Protein AF-A0A379C697-F1 (afdb_monomer)

Radius of gyration: 53.7 Å; Cα contacts (8 Å, |Δi|>4): 243; chains: 1; bounding box: 154×36×154 Å

Solvent-accessible surface area (backbone atoms only — not comparable to full-atom values): 15669 Å² total; per-residue (Å²): 140,80,93,78,87,88,85,84,88,80,88,80,88,85,84,89,86,86,90,81,84,88,84,90,82,78,74,76,65,62,50,55,56,53,51,51,50,52,51,51,51,54,52,48,55,56,47,54,55,49,49,54,54,49,50,54,51,47,51,56,48,50,54,54,46,50,55,49,45,50,57,50,49,53,50,48,50,52,50,48,47,55,52,49,50,55,51,47,54,50,46,48,56,52,45,53,52,42,49,57,47,55,62,70,69,59,69,42,43,41,27,51,68,88,39,77,58,89,63,97,53,72,36,43,80,55,94,96,37,53,26,25,57,46,64,64,62,38,48,77,69,74,26,48,79,46,80,41,79,90,77,43,27,39,40,41,38,39,90,90,40,40,36,40,44,28,62,75,34,38,59,30,34,49,71,89,39,80,47,76,50,96,60,49,24,44,75,55,98,94,38,56,31,36,52,44,60,62,49,27,52,76,58,71,53,27,49,78,44,78,40,78,91,75,41,29,38,42,32,39,45,72,63,55,55,54,49,57,50,48,52,53,49,50,55,54,51,50,54,52,50,53,54,52,48,55,53,49,54,55,49,52,51,55,52,48,57,52,50,52,58,48,53,53,54,54,53,57,64,71,76,108

Sequence (272 aa):
MKLRKVITLTAISAMLISPVSAFAENPASTLKDTIKATEQEIKKDTKEAKEDIKEAKKDLKEEAKEAKKDLKEEAKEAKKDLKEEAKEAKKDLKEEAKEAKKDAKETVKVTVNGKELELENPAIIKANRTFIPVRKLVESSGAKIEWNAKDRAFTITKGEKVMTLTIGSTDMVVNGKAQKLEAAPFISDNFSYLPLRVICEEILGYKVEWKAETKEVILTSQESKKEEVKEKIEEKSEELKEDAKELKDKVAEKAGDAKEKIEEKVNENKAK

pLDDT: mean 70.73, std 24.15, range [29.62, 97.94]

Nearest PDB structures (foldseek):
  1lvn-assembly1_A  TM=8.842E-01  e=2.606E-05  Escherichia coli
  6grr-assembly1_A  TM=8.831E-01  e=2.763E-05  Escherichia coli
  6ezz-assembly1_A  TM=8.823E-01  e=2.929E-05  Escherichia coli K-12
  1qal-assembly1_A  TM=8.790E-01  e=3.920E-05  Escherichia coli
  2w0q-assembly1_B  TM=8.736E-01  e=4.950E-05  Escherichia coli

Foldseek 3Di:
DDDDDDDDDDDDDDDDDDDDDDDDDDDPPVVVVVVVVVVVVVVVVVVVVVVVVVVVVVVVVVVVVVVVVCVVVCVVVVVVVVVVVVVVVVVVVVVVVVVVVVQVPQFQWEAALNHTQDAPDGWHQDPNFTWGLCCSVLVVLVWDWDADPVQQWIWIGDPQWIKIAHAPAQWIAISNDIDGHPDHWHDDPNGTIDGPCCCLVRHSQWDWDADPVSSYIYTYHPVSVVVVVVVVVVVVVVVVVVVVVVVVVVVVVVVVVVVVVVVVVVVVVVVD

Secondary structure (DSSP, 8-state):
--------------------------STTHHHHHHHHHHHHHHHHHHHHHHHHHHHHHHHHHHHHHHHHHHHHHHHHHHHHHHHHHHHHHHHHHHHHHHHHHHTT-PBEEEETTEE---SS-BEEETTEEEEEHHHHHHHTT-EEEEETTTTEEEEEETTEEEEEETT-SEEEETTEEEE-SS--EEETTEEEEEHHHIIIIII--EEEEETTTTEEEEE-HHHHHHHHHHHHHHHHHHHHHHHHHHHHHHHHHHHHHHHHHHHHHHHHH--

Structure (mmCIF, N/CA/C/O backbone):
data_AF-A0A379C697-F1
#
_entry.id   AF-A0A379C697-F1
#
loop_
_atom_site.group_PDB
_atom_site.id
_atom_site.type_symbol
_atom_site.label_atom_id
_atom_site.label_alt_id
_atom_site.label_comp_id
_atom_site.label_asym_id
_atom_site.label_entity_id
_atom_site.label_seq_id
_atom_site.pdbx_PDB_ins_code
_atom_site.Cartn_x
_atom_site.Cartn_y
_atom_site.Cartn_z
_atom_site.occupancy
_atom_site.B_iso_or_equiv
_atom_site.auth_seq_id
_atom_site.auth_comp_id
_atom_site.auth_asym_id
_atom_site.auth_atom_id
_atom_site.pdbx_PDB_model_num
ATOM 1 N N . MET A 1 1 ? 42.392 13.736 -45.485 1.00 39.41 1 MET A N 1
ATOM 2 C CA . MET A 1 1 ? 43.515 12.897 -45.985 1.00 39.41 1 MET A CA 1
ATOM 3 C C . MET A 1 1 ? 43.494 12.969 -47.509 1.00 39.41 1 MET A C 1
ATOM 5 O O . MET A 1 1 ? 42.439 12.708 -48.047 1.00 39.41 1 MET A O 1
ATOM 9 N N . LYS A 1 2 ? 44.517 13.332 -48.285 1.00 37.56 2 LYS A N 1
ATOM 10 C CA . LYS A 1 2 ? 45.957 13.550 -48.083 1.00 37.56 2 LYS A CA 1
ATOM 11 C C . LYS A 1 2 ? 46.413 14.536 -49.179 1.00 37.56 2 LYS A C 1
ATOM 13 O O . LYS A 1 2 ? 46.190 14.261 -50.350 1.00 37.56 2 LYS A O 1
ATOM 18 N N . LEU A 1 3 ? 47.085 15.627 -48.811 1.00 37.38 3 LEU A N 1
ATOM 19 C CA . LEU A 1 3 ? 48.018 16.312 -49.711 1.00 37.38 3 LEU A CA 1
ATOM 20 C C . LEU A 1 3 ? 49.373 15.619 -49.560 1.00 37.38 3 LEU A C 1
ATOM 22 O O . LEU A 1 3 ? 49.901 15.589 -48.450 1.00 37.38 3 LEU A O 1
ATOM 26 N N . ARG A 1 4 ? 49.958 15.114 -50.647 1.00 40.69 4 ARG A N 1
ATOM 27 C CA . ARG A 1 4 ? 51.415 14.941 -50.750 1.00 40.69 4 ARG A CA 1
ATOM 28 C C . ARG A 1 4 ? 51.854 15.318 -52.157 1.00 40.69 4 ARG A C 1
ATOM 30 O O . ARG A 1 4 ? 51.482 14.668 -53.127 1.00 40.69 4 ARG A O 1
ATOM 37 N N . LYS A 1 5 ? 52.590 16.427 -52.226 1.00 35.75 5 LYS A N 1
ATOM 38 C CA . LYS A 1 5 ? 53.275 16.914 -53.419 1.00 35.75 5 LYS A CA 1
ATOM 39 C C . LYS A 1 5 ? 54.462 16.007 -53.750 1.00 35.75 5 LYS A C 1
ATOM 41 O O . LYS A 1 5 ? 55.099 15.431 -52.874 1.00 35.75 5 LYS A O 1
ATOM 46 N N . VAL A 1 6 ? 54.670 15.927 -55.054 1.00 34.03 6 VAL A N 1
ATOM 47 C CA . VAL A 1 6 ? 55.649 15.197 -55.855 1.00 34.03 6 VAL A CA 1
ATOM 48 C C . VAL A 1 6 ? 57.048 15.794 -55.698 1.00 34.03 6 VAL A C 1
ATOM 50 O O . VAL A 1 6 ? 57.175 17.011 -55.788 1.00 34.03 6 VAL A O 1
ATOM 53 N N . ILE A 1 7 ? 58.080 14.952 -55.570 1.00 36.53 7 ILE A N 1
ATOM 54 C CA . ILE A 1 7 ? 59.432 15.239 -56.084 1.00 36.53 7 ILE A CA 1
ATOM 55 C C . ILE A 1 7 ? 59.986 13.930 -56.662 1.00 36.53 7 ILE A C 1
ATOM 57 O O . ILE A 1 7 ? 60.423 13.045 -55.931 1.00 36.53 7 ILE A O 1
ATOM 61 N N . THR A 1 8 ? 59.909 13.788 -57.982 1.00 30.88 8 THR A N 1
ATOM 62 C CA . THR A 1 8 ? 60.572 12.729 -58.753 1.00 30.88 8 THR A CA 1
ATOM 63 C C . THR A 1 8 ? 61.917 13.245 -59.250 1.00 30.88 8 THR A C 1
ATOM 65 O O . THR A 1 8 ? 61.981 14.290 -59.895 1.00 30.88 8 THR A O 1
ATOM 68 N N . LEU A 1 9 ? 62.983 12.511 -58.936 1.00 29.62 9 LEU A N 1
ATOM 69 C CA . LEU A 1 9 ? 64.362 12.792 -59.323 1.00 29.62 9 LEU A CA 1
ATOM 70 C C . LEU A 1 9 ? 64.620 12.177 -60.712 1.00 29.62 9 LEU A C 1
ATOM 72 O O . LEU A 1 9 ? 64.693 10.956 -60.837 1.00 29.62 9 LEU A O 1
ATOM 76 N N . THR A 1 10 ? 64.735 12.991 -61.760 1.00 31.47 10 THR A N 1
ATOM 77 C CA . THR A 1 10 ? 65.176 12.537 -63.091 1.00 31.47 10 THR A CA 1
ATOM 78 C C . THR A 1 10 ? 66.629 12.923 -63.318 1.00 31.47 10 THR A C 1
ATOM 80 O O . THR A 1 10 ? 66.959 14.099 -63.445 1.00 31.47 10 THR A O 1
ATOM 83 N N . ALA A 1 11 ? 67.487 11.906 -63.382 1.00 35.81 11 ALA A N 1
ATOM 84 C CA . ALA A 1 11 ? 68.839 11.997 -63.906 1.00 35.81 11 ALA A CA 1
ATOM 85 C C . ALA A 1 11 ? 68.783 12.106 -65.438 1.00 35.81 11 ALA A C 1
ATOM 87 O O . ALA A 1 11 ? 68.148 11.276 -66.087 1.00 35.81 11 ALA A O 1
ATOM 88 N N . ILE A 1 12 ? 69.466 13.094 -66.017 1.00 35.72 12 ILE A N 1
ATOM 89 C CA . ILE A 1 12 ? 69.757 13.126 -67.454 1.00 35.72 12 ILE A CA 1
ATOM 90 C C . ILE A 1 12 ? 71.272 13.155 -67.620 1.00 35.72 12 ILE A C 1
ATOM 92 O O . ILE A 1 12 ? 71.947 14.135 -67.320 1.00 35.72 12 ILE A O 1
ATOM 96 N N . SER A 1 13 ? 71.765 12.008 -68.072 1.00 32.53 13 SER A N 1
ATOM 97 C CA . SER A 1 13 ? 73.072 11.786 -68.672 1.00 32.53 13 SER A CA 1
ATOM 98 C C . SER A 1 13 ? 73.119 12.456 -70.049 1.00 32.53 13 SER A C 1
ATOM 100 O O . SER A 1 13 ? 72.195 12.275 -70.842 1.00 32.53 13 SER A O 1
ATOM 102 N N . ALA A 1 14 ? 74.190 13.189 -70.351 1.00 34.88 14 ALA A N 1
ATOM 103 C CA . ALA A 1 14 ? 74.539 13.576 -71.714 1.00 34.88 14 ALA A CA 1
ATOM 104 C C . ALA A 1 14 ? 76.064 13.555 -71.872 1.00 34.88 14 ALA A C 1
ATOM 106 O O . ALA A 1 14 ? 76.798 14.243 -71.165 1.00 34.88 14 ALA A O 1
ATOM 107 N N . MET A 1 15 ? 76.513 12.712 -72.795 1.00 34.59 15 MET A N 1
ATOM 108 C CA . MET A 1 15 ? 77.895 12.468 -73.188 1.00 34.59 15 MET A CA 1
ATOM 109 C C . MET A 1 15 ? 78.081 12.958 -74.635 1.00 34.59 15 MET A C 1
ATOM 111 O O . MET A 1 15 ? 77.120 12.922 -75.403 1.00 34.59 15 MET A O 1
ATOM 115 N N . LEU A 1 16 ? 79.342 13.258 -74.991 1.00 35.03 16 LEU A N 1
ATOM 116 C CA . LEU A 1 16 ? 79.951 13.438 -76.330 1.00 35.03 16 LEU A CA 1
ATOM 117 C C . LEU A 1 16 ? 80.035 14.889 -76.858 1.00 35.03 16 LEU A C 1
ATOM 119 O O . LEU A 1 16 ? 79.073 15.629 -76.736 1.00 35.03 16 LEU A O 1
ATOM 123 N N . ILE A 1 17 ? 81.088 15.392 -77.527 1.00 35.88 17 ILE A N 1
ATOM 124 C CA . ILE A 1 17 ? 82.476 15.014 -77.913 1.00 35.88 17 ILE A CA 1
ATOM 125 C C . ILE A 1 17 ? 83.095 16.337 -78.448 1.00 35.88 17 ILE A C 1
ATOM 127 O O . ILE A 1 17 ? 82.382 17.074 -79.129 1.00 35.88 17 ILE A O 1
ATOM 131 N N . SER A 1 18 ? 84.396 16.606 -78.244 1.00 30.61 18 SER A N 1
ATOM 132 C CA . SER A 1 18 ? 85.370 17.019 -79.298 1.00 30.61 18 SER A CA 1
ATOM 133 C C . SER A 1 18 ? 86.784 17.249 -78.724 1.00 30.61 18 SER A C 1
ATOM 135 O O . SER A 1 18 ? 86.887 17.669 -77.573 1.00 30.61 18 SER A O 1
ATOM 137 N N . PRO A 1 19 ? 87.874 16.975 -79.478 1.00 53.75 19 PRO A N 1
ATOM 138 C CA . PRO A 1 19 ? 89.235 16.917 -78.942 1.00 53.75 19 PRO A CA 1
ATOM 139 C C . PRO A 1 19 ? 90.047 18.193 -79.223 1.00 53.75 19 PRO A C 1
ATOM 141 O O . PRO A 1 19 ? 89.965 18.756 -80.311 1.00 53.75 19 PRO A O 1
ATOM 144 N N . VAL A 1 20 ? 90.920 18.590 -78.293 1.00 34.28 20 VAL A N 1
ATOM 145 C CA . VAL A 1 20 ? 92.090 19.432 -78.595 1.00 34.28 20 VAL A CA 1
ATOM 146 C C . VAL A 1 20 ? 93.304 18.824 -77.898 1.00 34.28 20 VAL A C 1
ATOM 148 O O . VAL A 1 20 ? 93.298 18.587 -76.692 1.00 34.28 20 VAL A O 1
ATOM 151 N N . SER A 1 21 ? 94.314 18.509 -78.703 1.00 33.41 21 SER A N 1
ATOM 152 C CA . SER A 1 21 ? 95.568 17.873 -78.313 1.00 33.41 21 SER A CA 1
ATOM 153 C C . SER A 1 21 ? 96.555 18.833 -77.644 1.00 33.41 21 SER A C 1
ATOM 155 O O . SER A 1 21 ? 96.659 19.989 -78.033 1.00 33.41 21 SER A O 1
ATOM 157 N N . ALA A 1 22 ? 97.377 18.228 -76.780 1.00 34.72 22 ALA A N 1
ATOM 158 C CA . ALA A 1 22 ? 98.772 18.553 -76.468 1.00 34.72 22 ALA A CA 1
ATOM 159 C C . ALA A 1 22 ? 99.076 19.830 -75.663 1.00 34.72 22 ALA A C 1
ATOM 161 O O . ALA A 1 22 ? 99.077 20.926 -76.203 1.00 34.72 22 ALA A O 1
ATOM 162 N N . PHE A 1 23 ? 99.532 19.648 -74.417 1.00 36.03 23 PHE A N 1
ATOM 163 C CA . PHE A 1 23 ? 100.907 19.990 -74.021 1.00 36.03 23 PHE A CA 1
ATOM 164 C C . PHE A 1 23 ? 101.228 19.335 -72.667 1.00 36.03 23 PHE A C 1
ATOM 166 O O . PHE A 1 23 ? 100.420 19.366 -71.742 1.00 36.03 23 PHE A O 1
ATOM 173 N N . ALA A 1 24 ? 102.374 18.666 -72.586 1.00 39.31 24 ALA A N 1
ATOM 174 C CA . ALA A 1 24 ? 102.852 17.979 -71.396 1.00 39.31 24 ALA A CA 1
ATOM 175 C C . ALA A 1 24 ? 103.548 18.967 -70.455 1.00 39.31 24 ALA A C 1
ATOM 177 O O . ALA A 1 24 ? 104.397 19.707 -70.927 1.00 39.31 24 ALA A O 1
ATOM 178 N N . GLU A 1 25 ? 103.254 18.908 -69.150 1.00 36.91 25 GLU A N 1
ATOM 179 C CA . GLU A 1 25 ? 104.209 19.205 -68.069 1.00 36.91 25 GLU A CA 1
ATOM 180 C C . GLU A 1 25 ? 103.650 18.762 -66.690 1.00 36.91 25 GLU A C 1
ATOM 182 O O . GLU A 1 25 ? 102.683 19.302 -66.171 1.00 36.91 25 GLU A O 1
ATOM 187 N N . ASN A 1 26 ? 104.283 17.721 -66.133 1.00 44.81 26 ASN A N 1
ATOM 188 C CA . ASN A 1 26 ? 104.419 17.334 -64.715 1.00 44.81 26 ASN A CA 1
ATOM 189 C C . ASN A 1 26 ? 103.161 17.184 -63.794 1.00 44.81 26 ASN A C 1
ATOM 191 O O . ASN A 1 26 ? 102.706 18.158 -63.197 1.00 44.81 26 ASN A O 1
ATOM 195 N N . PRO A 1 27 ? 102.662 15.951 -63.529 1.00 45.59 27 PRO A N 1
ATOM 196 C CA . PRO A 1 27 ? 101.465 15.721 -62.700 1.00 45.59 27 PRO A CA 1
ATOM 197 C C . PRO A 1 27 ? 101.701 15.684 -61.173 1.00 45.59 27 PRO A C 1
ATOM 199 O O . PRO A 1 27 ? 100.745 15.544 -60.413 1.00 45.59 27 PRO A O 1
ATOM 202 N N . ALA A 1 28 ? 102.943 15.760 -60.677 1.00 48.59 28 ALA A N 1
ATOM 203 C CA . ALA A 1 28 ? 103.234 15.401 -59.280 1.00 48.59 28 ALA A CA 1
ATOM 204 C C . ALA A 1 28 ? 103.112 16.546 -58.249 1.00 48.59 28 ALA A C 1
ATOM 206 O O . ALA A 1 28 ? 102.899 16.270 -57.065 1.00 48.59 28 ALA A O 1
ATOM 207 N N . SER A 1 29 ? 103.232 17.816 -58.651 1.00 49.00 29 SER A N 1
ATOM 208 C CA . SER A 1 29 ? 103.100 18.973 -57.741 1.00 49.00 29 SER A CA 1
ATOM 209 C C . SER A 1 29 ? 101.677 19.534 -57.691 1.00 49.00 29 SER A C 1
ATOM 211 O O . SER A 1 29 ? 101.216 19.938 -56.630 1.00 49.00 29 SER A O 1
ATOM 213 N N . THR A 1 30 ? 100.933 19.459 -58.793 1.00 51.66 30 THR A N 1
ATOM 214 C CA . THR A 1 30 ? 99.548 19.948 -58.890 1.00 51.66 30 THR A CA 1
ATOM 215 C C . THR A 1 30 ? 98.538 19.033 -58.195 1.00 51.66 30 THR A C 1
ATOM 217 O O . THR A 1 30 ? 97.515 19.512 -57.709 1.00 51.66 30 THR A O 1
ATOM 220 N N . LEU A 1 31 ? 98.834 17.735 -58.052 1.00 48.84 31 LEU A N 1
ATOM 221 C CA . LEU A 1 31 ? 98.004 16.793 -57.290 1.00 48.84 31 LEU A CA 1
ATOM 222 C C . LEU A 1 31 ? 98.043 17.051 -55.776 1.00 48.84 31 LEU A C 1
ATOM 224 O O . LEU A 1 31 ? 97.022 16.932 -55.113 1.00 48.84 31 LEU A O 1
ATOM 228 N N . LYS A 1 32 ? 99.188 17.435 -55.197 1.00 51.88 32 LYS A N 1
ATOM 229 C CA . LYS A 1 32 ? 99.276 17.678 -53.743 1.00 51.88 32 LYS A CA 1
ATOM 230 C C . LYS A 1 32 ? 98.560 18.954 -53.321 1.00 51.88 32 LYS A C 1
ATOM 232 O O . LYS A 1 32 ? 97.899 18.945 -52.286 1.00 51.88 32 LYS A O 1
ATOM 237 N N . ASP A 1 33 ? 98.649 20.013 -54.118 1.00 54.16 33 ASP A N 1
ATOM 238 C CA . ASP A 1 33 ? 97.976 21.276 -53.811 1.00 54.16 33 ASP A CA 1
ATOM 239 C C . ASP A 1 33 ? 96.461 21.183 -54.041 1.00 54.16 33 ASP A C 1
ATOM 241 O O . ASP A 1 33 ? 95.688 21.693 -53.231 1.00 54.16 33 ASP A O 1
ATOM 245 N N . THR A 1 34 ? 96.014 20.428 -55.052 1.00 48.31 34 THR A N 1
ATOM 246 C CA . THR A 1 34 ? 94.581 20.146 -55.268 1.00 48.31 34 THR A CA 1
ATOM 247 C C . THR A 1 34 ? 93.995 19.194 -54.219 1.00 48.31 34 THR A C 1
ATOM 249 O O . THR A 1 34 ? 92.871 19.416 -53.773 1.00 48.31 34 THR A O 1
ATOM 252 N N . ILE A 1 35 ? 94.753 18.198 -53.739 1.00 51.16 35 ILE A N 1
ATOM 253 C CA . ILE A 1 35 ? 94.349 17.313 -52.626 1.00 51.16 35 ILE A CA 1
ATOM 254 C C . ILE A 1 35 ? 94.323 18.067 -51.284 1.00 51.16 35 ILE A C 1
ATOM 256 O O . ILE A 1 35 ? 93.432 17.859 -50.464 1.00 51.16 35 ILE A O 1
ATOM 260 N N . LYS A 1 36 ? 95.268 18.984 -51.044 1.00 54.03 36 LYS A N 1
ATOM 261 C CA . LYS A 1 36 ? 95.326 19.780 -49.807 1.00 54.03 36 LYS A CA 1
ATOM 262 C C . LYS A 1 36 ? 94.233 20.852 -49.750 1.00 54.03 36 LYS A C 1
ATOM 264 O O . LYS A 1 36 ? 93.683 21.088 -48.675 1.00 54.03 36 LYS A O 1
ATOM 269 N N . ALA A 1 37 ? 93.889 21.449 -50.893 1.00 56.09 37 ALA A N 1
ATOM 270 C CA . ALA A 1 37 ? 92.759 22.366 -51.022 1.00 56.09 37 ALA A CA 1
ATOM 271 C C . ALA A 1 37 ? 91.413 21.644 -50.827 1.00 56.09 37 ALA A C 1
ATOM 273 O O . ALA A 1 37 ? 90.592 22.096 -50.034 1.00 56.09 37 ALA A O 1
ATOM 274 N N . THR A 1 38 ? 91.226 20.470 -51.442 1.00 43.56 38 THR A N 1
ATOM 275 C CA . THR A 1 38 ? 90.010 19.654 -51.250 1.00 43.56 38 THR A CA 1
ATOM 276 C C . THR A 1 38 ? 89.888 19.085 -49.832 1.00 43.56 38 THR A C 1
ATOM 278 O O . THR A 1 38 ? 88.790 19.060 -49.287 1.00 43.56 38 THR A O 1
ATOM 281 N N . GLU A 1 39 ? 90.983 18.717 -49.156 1.00 46.69 39 GLU A N 1
ATOM 282 C CA . GLU A 1 39 ? 90.937 18.367 -47.726 1.00 46.69 39 GLU A CA 1
ATOM 283 C C . GLU A 1 39 ? 90.586 19.554 -46.817 1.00 46.69 39 GLU A C 1
ATOM 285 O O . GLU A 1 39 ? 89.945 19.354 -45.782 1.00 46.69 39 GLU A O 1
ATOM 290 N N . GLN A 1 40 ? 91.036 20.772 -47.140 1.00 52.16 40 GLN A N 1
ATOM 291 C CA . GLN A 1 40 ? 90.697 21.968 -46.362 1.00 52.16 40 GLN A CA 1
ATOM 292 C C . GLN A 1 40 ? 89.233 22.370 -46.539 1.00 52.16 40 GLN A C 1
ATOM 294 O O . GLN A 1 40 ? 88.606 22.729 -45.541 1.00 52.16 40 GLN A O 1
ATOM 299 N N . GLU A 1 41 ? 88.679 22.253 -47.746 1.00 53.41 41 GLU A N 1
ATOM 300 C CA . GLU A 1 41 ? 87.249 22.474 -47.995 1.00 53.41 41 GLU A CA 1
ATOM 301 C C . GLU A 1 41 ? 86.396 21.395 -47.317 1.00 53.41 41 GLU A C 1
ATOM 303 O O . GLU A 1 41 ? 85.530 21.728 -46.514 1.00 53.41 41 GLU A O 1
ATOM 308 N N . ILE A 1 42 ? 86.747 20.109 -47.445 1.00 45.62 42 ILE A N 1
ATOM 309 C CA . ILE A 1 42 ? 86.037 19.021 -46.747 1.00 45.62 42 ILE A CA 1
ATOM 310 C C . ILE A 1 42 ? 86.120 19.182 -45.216 1.00 45.62 42 ILE A C 1
ATOM 312 O O . ILE A 1 42 ? 85.134 18.945 -44.515 1.00 45.62 42 ILE A O 1
ATOM 316 N N . LYS A 1 43 ? 87.259 19.613 -44.649 1.00 46.41 43 LYS A N 1
ATOM 317 C CA . LYS A 1 43 ? 87.395 19.880 -43.198 1.00 46.41 43 LYS A CA 1
ATOM 318 C C . LYS A 1 43 ? 86.597 21.103 -42.742 1.00 46.41 43 LYS A C 1
ATOM 320 O O . LYS A 1 43 ? 86.120 21.094 -41.605 1.00 46.41 43 LYS A O 1
ATOM 325 N N . LYS A 1 44 ? 86.466 22.132 -43.582 1.00 50.91 44 LYS A N 1
ATOM 326 C CA . LYS A 1 44 ? 85.667 23.330 -43.300 1.00 50.91 44 LYS A CA 1
ATOM 327 C C . LYS A 1 44 ? 84.174 22.998 -43.333 1.00 50.91 44 LYS A C 1
ATOM 329 O O . LYS A 1 44 ? 83.496 23.246 -42.339 1.00 50.91 44 LYS A O 1
ATOM 334 N N . ASP A 1 45 ? 83.725 22.289 -44.361 1.00 47.94 45 ASP A N 1
ATOM 335 C CA . ASP A 1 45 ? 82.328 21.875 -44.533 1.00 47.94 45 ASP A CA 1
ATOM 336 C C . ASP A 1 45 ? 81.904 20.855 -43.460 1.00 47.94 45 ASP A C 1
ATOM 338 O O . ASP A 1 45 ? 80.792 20.894 -42.938 1.00 47.94 45 ASP A O 1
ATOM 342 N N . THR A 1 46 ? 82.826 19.988 -43.014 1.00 32.25 46 THR A N 1
ATOM 343 C CA . THR A 1 46 ? 82.588 19.068 -41.882 1.00 32.25 46 THR A CA 1
ATOM 344 C C . THR A 1 46 ? 82.557 19.793 -40.527 1.00 32.25 46 THR A C 1
ATOM 346 O O . THR A 1 46 ? 81.998 19.268 -39.561 1.00 32.25 46 THR A O 1
ATOM 349 N N . LYS A 1 47 ? 83.176 20.977 -40.406 1.00 43.16 47 LYS A N 1
ATOM 350 C CA . LYS A 1 47 ? 83.186 21.786 -39.176 1.00 43.16 47 LYS A CA 1
ATOM 351 C C . LYS A 1 47 ? 81.949 22.683 -39.086 1.00 43.16 47 LYS A C 1
ATOM 353 O O . LYS A 1 47 ? 81.365 22.741 -38.008 1.00 43.16 47 LYS A O 1
ATOM 358 N N . GLU A 1 48 ? 81.530 23.292 -40.194 1.00 54.12 48 GLU A N 1
ATOM 359 C CA . GLU A 1 48 ? 80.260 24.028 -40.303 1.00 54.12 48 GLU A CA 1
ATOM 360 C C . GLU A 1 48 ? 79.074 23.081 -40.065 1.00 54.12 48 GLU A C 1
ATOM 362 O O . GLU A 1 48 ? 78.329 23.285 -39.111 1.00 54.12 48 GLU A O 1
ATOM 367 N N . ALA A 1 49 ? 79.025 21.921 -40.733 1.00 41.56 49 ALA A N 1
ATOM 368 C CA . ALA A 1 49 ? 77.978 20.924 -40.483 1.00 41.56 49 ALA A CA 1
ATOM 369 C C . ALA A 1 49 ? 77.963 20.379 -39.035 1.00 41.56 49 ALA A C 1
ATOM 371 O O . ALA A 1 49 ? 76.921 19.959 -38.537 1.00 41.56 49 ALA A O 1
ATOM 372 N N . LYS A 1 50 ? 79.102 20.367 -38.322 1.00 37.94 50 LYS A N 1
ATOM 373 C CA . LYS A 1 50 ? 79.167 19.952 -36.905 1.00 37.94 50 LYS A CA 1
ATOM 374 C C . LYS A 1 50 ? 78.670 21.024 -35.938 1.00 37.94 50 LYS A C 1
ATOM 376 O O . LYS A 1 50 ? 78.099 20.650 -34.913 1.00 37.94 50 LYS A O 1
ATOM 381 N N . GLU A 1 51 ? 78.901 22.304 -36.222 1.00 49.78 51 GLU A N 1
ATOM 382 C CA . GLU A 1 51 ? 78.338 23.402 -35.426 1.00 49.78 51 GLU A CA 1
ATOM 383 C C . GLU A 1 51 ? 76.833 23.548 -35.707 1.00 49.78 51 GLU A C 1
ATOM 385 O O . GLU A 1 51 ? 76.070 23.604 -34.747 1.00 49.78 51 GLU A O 1
ATOM 390 N N . ASP A 1 52 ? 76.379 23.381 -36.953 1.00 47.66 52 ASP A N 1
ATOM 391 C CA . ASP A 1 52 ? 74.946 23.375 -37.299 1.00 47.66 52 ASP A CA 1
ATOM 392 C C . ASP A 1 52 ? 74.192 22.197 -36.646 1.00 47.66 52 ASP A C 1
ATOM 394 O O . ASP A 1 52 ? 73.089 22.352 -36.124 1.00 47.66 52 ASP A O 1
ATOM 398 N N . ILE A 1 53 ? 74.803 21.003 -36.570 1.00 41.53 53 ILE A N 1
ATOM 399 C CA . ILE A 1 53 ? 74.240 19.845 -35.841 1.00 41.53 53 ILE A CA 1
ATOM 400 C C . ILE A 1 53 ? 74.231 20.074 -34.318 1.00 41.53 53 ILE A C 1
ATOM 402 O O . ILE A 1 53 ? 73.404 19.496 -33.607 1.00 41.53 53 ILE A O 1
ATOM 406 N N . LYS A 1 54 ? 75.160 20.869 -33.784 1.00 38.28 54 LYS A N 1
ATOM 407 C CA . LYS A 1 54 ? 75.284 21.167 -32.349 1.00 38.28 54 LYS A CA 1
ATOM 408 C C . LYS A 1 54 ? 74.313 22.263 -31.917 1.00 38.28 54 LYS A C 1
ATOM 410 O O . LYS A 1 54 ? 73.759 22.147 -30.825 1.00 38.28 54 LYS A O 1
ATOM 415 N N . GLU A 1 55 ? 74.073 23.251 -32.771 1.00 53.41 55 GLU A N 1
ATOM 416 C CA . GLU A 1 55 ? 73.045 24.282 -32.611 1.00 53.41 55 GLU A CA 1
ATOM 417 C C . GLU A 1 55 ? 71.648 23.660 -32.753 1.00 53.41 55 GLU A C 1
ATOM 419 O O . GLU A 1 55 ? 70.885 23.682 -31.791 1.00 53.41 55 GLU A O 1
ATOM 424 N N . ALA A 1 56 ? 71.400 22.858 -33.798 1.00 43.16 56 ALA A N 1
ATOM 425 C CA . ALA A 1 56 ? 70.146 22.108 -33.947 1.00 43.16 56 ALA A CA 1
ATOM 426 C C . ALA A 1 56 ? 69.874 21.109 -32.798 1.00 43.16 56 ALA A C 1
ATOM 428 O O . ALA A 1 56 ? 68.726 20.888 -32.416 1.00 43.16 56 ALA A O 1
ATOM 429 N N . LYS A 1 57 ? 70.912 20.503 -32.193 1.00 38.91 57 LYS A N 1
ATOM 430 C CA . LYS A 1 57 ? 70.772 19.660 -30.983 1.00 38.91 57 LYS A CA 1
ATOM 431 C C . LYS A 1 57 ? 70.543 20.463 -29.703 1.00 38.91 57 LYS A C 1
ATOM 433 O O . LYS A 1 57 ? 70.001 19.905 -28.749 1.00 38.91 57 LYS A O 1
ATOM 438 N N . LYS A 1 58 ? 71.003 21.713 -29.640 1.00 41.09 58 LYS A N 1
ATOM 439 C CA . LYS A 1 58 ? 70.777 22.624 -28.512 1.00 41.09 58 LYS A CA 1
ATOM 440 C C . LYS A 1 58 ? 69.343 23.151 -28.553 1.00 41.09 58 LYS A C 1
ATOM 442 O O . LYS A 1 58 ? 68.687 23.110 -27.516 1.00 41.09 58 LYS A O 1
ATOM 447 N N . ASP A 1 59 ? 68.844 23.476 -29.740 1.00 48.72 59 ASP A N 1
ATOM 448 C CA . ASP A 1 59 ? 67.469 23.932 -29.963 1.00 48.72 59 ASP A CA 1
ATOM 449 C C . ASP A 1 59 ? 66.462 22.794 -29.726 1.00 48.72 59 ASP A C 1
ATOM 451 O O . ASP A 1 59 ? 65.548 22.949 -28.923 1.00 48.72 59 ASP A O 1
ATOM 455 N N . LEU A 1 60 ? 66.726 21.575 -30.224 1.00 42.59 60 LEU A N 1
ATOM 456 C CA . LEU A 1 60 ? 65.936 20.373 -29.883 1.00 42.59 60 LEU A CA 1
ATOM 457 C C . LEU A 1 60 ? 65.972 20.010 -28.386 1.00 42.59 60 LEU A C 1
ATOM 459 O O . LEU A 1 60 ? 65.076 19.327 -27.891 1.00 42.59 60 LEU A O 1
ATOM 463 N N . LYS A 1 61 ? 67.019 20.409 -27.651 1.00 33.06 61 LYS A N 1
ATOM 464 C CA . LYS A 1 61 ? 67.169 20.135 -26.211 1.00 33.06 61 LYS A CA 1
ATOM 465 C C . LYS A 1 61 ? 66.496 21.200 -25.347 1.00 33.06 61 LYS A C 1
ATOM 467 O O . LYS A 1 61 ? 66.031 20.840 -24.270 1.00 33.06 61 LYS A O 1
ATOM 472 N N . GLU A 1 62 ? 66.447 22.456 -25.785 1.00 49.94 62 GLU A N 1
ATOM 473 C CA . GLU A 1 62 ? 65.683 23.534 -25.142 1.00 49.94 62 GLU A CA 1
ATOM 474 C C . GLU A 1 62 ? 64.178 23.377 -25.433 1.00 49.94 62 GLU A C 1
ATOM 476 O O . GLU A 1 62 ? 63.404 23.333 -24.479 1.00 49.94 62 GLU A O 1
ATOM 481 N N . GLU A 1 63 ? 63.770 23.082 -26.675 1.00 45.53 63 GLU A N 1
ATOM 482 C CA . GLU A 1 63 ? 62.370 22.765 -27.024 1.00 45.53 63 GLU A CA 1
ATOM 483 C C . GLU A 1 63 ? 61.863 21.501 -26.304 1.00 45.53 63 GLU A C 1
ATOM 485 O O . GLU A 1 63 ? 60.745 21.469 -25.798 1.00 45.53 63 GLU A O 1
ATOM 490 N N . ALA A 1 64 ? 62.695 20.461 -26.143 1.00 37.44 64 ALA A N 1
ATOM 491 C CA . ALA A 1 64 ? 62.328 19.278 -25.355 1.00 37.44 64 ALA A CA 1
ATOM 492 C C . ALA A 1 64 ? 62.319 19.519 -23.831 1.00 37.44 64 ALA A C 1
ATOM 494 O O . ALA A 1 64 ? 61.825 18.670 -23.082 1.00 37.44 64 ALA A O 1
ATOM 495 N N . LYS A 1 65 ? 62.892 20.630 -23.349 1.00 39.25 65 LYS A N 1
ATOM 496 C CA . LYS A 1 65 ? 62.964 21.009 -21.928 1.00 39.25 65 LYS A CA 1
ATOM 497 C C . LYS A 1 65 ? 61.840 21.977 -21.554 1.00 39.25 65 LYS A C 1
ATOM 499 O O . LYS A 1 65 ? 61.318 21.824 -20.453 1.00 39.25 65 LYS A O 1
ATOM 504 N N . GLU A 1 66 ? 61.419 22.859 -22.462 1.00 50.06 66 GLU A N 1
ATOM 505 C CA . GLU A 1 66 ? 60.136 23.579 -22.394 1.00 50.06 66 GLU A CA 1
ATOM 506 C C . GLU A 1 66 ? 58.965 22.602 -22.531 1.00 50.06 66 GLU A C 1
ATOM 508 O O . GLU A 1 66 ? 58.199 22.468 -21.583 1.00 50.06 66 GLU A O 1
ATOM 513 N N . ALA A 1 67 ? 58.939 21.740 -23.555 1.00 43.16 67 ALA A N 1
ATOM 514 C CA . ALA A 1 67 ? 57.877 20.738 -23.704 1.00 43.16 67 ALA A CA 1
ATOM 515 C C . ALA A 1 67 ? 57.797 19.739 -22.527 1.00 43.16 67 ALA A C 1
ATOM 517 O O . ALA A 1 67 ? 56.715 19.264 -22.192 1.00 43.16 67 ALA A O 1
ATOM 518 N N . LYS A 1 68 ? 58.915 19.422 -21.846 1.00 39.44 68 LYS A N 1
ATOM 519 C CA . LYS A 1 68 ? 58.909 18.621 -20.598 1.00 39.44 68 LYS A CA 1
ATOM 520 C C . LYS A 1 68 ? 58.528 19.414 -19.351 1.00 39.44 68 LYS A C 1
ATOM 522 O O . LYS A 1 68 ? 58.134 18.789 -18.368 1.00 39.44 68 LYS A O 1
ATOM 527 N N . LYS A 1 69 ? 58.720 20.732 -19.336 1.00 40.09 69 LYS A N 1
ATOM 528 C CA . LYS A 1 69 ? 58.321 21.609 -18.229 1.00 40.09 69 LYS A CA 1
ATOM 529 C C . LYS A 1 69 ? 56.820 21.872 -18.303 1.00 40.09 69 LYS A C 1
ATOM 531 O O . LYS A 1 69 ? 56.167 21.726 -17.277 1.00 40.09 69 LYS A O 1
ATOM 536 N N . ASP A 1 70 ? 56.291 22.066 -19.505 1.00 45.41 70 ASP A N 1
ATOM 537 C CA . ASP A 1 70 ? 54.863 22.248 -19.763 1.00 45.41 70 ASP A CA 1
ATOM 538 C C . ASP A 1 70 ? 54.097 20.936 -19.530 1.00 45.41 70 ASP A C 1
ATOM 540 O O . ASP A 1 70 ? 53.175 20.916 -18.728 1.00 45.41 70 ASP A O 1
ATOM 544 N N . LEU A 1 71 ? 54.591 19.781 -20.009 1.00 40.81 71 LEU A N 1
ATOM 545 C CA . LEU A 1 71 ? 54.020 18.462 -19.661 1.00 40.81 71 LEU A CA 1
ATOM 546 C C . LEU A 1 71 ? 54.140 18.093 -18.171 1.00 40.81 71 LEU A C 1
ATOM 548 O O . LEU A 1 71 ? 53.445 17.191 -17.709 1.00 40.81 71 LEU A O 1
ATOM 552 N N . LYS A 1 72 ? 55.047 18.719 -17.408 1.00 33.56 72 LYS A N 1
ATOM 553 C CA . LYS A 1 72 ? 55.253 18.434 -15.975 1.00 33.56 72 LYS A CA 1
ATOM 554 C C . LYS A 1 72 ? 54.481 19.390 -15.072 1.00 33.56 72 LYS A C 1
ATOM 556 O O . LYS A 1 72 ? 54.104 18.950 -13.989 1.00 33.56 72 LYS A O 1
ATOM 561 N N . GLU A 1 73 ? 54.259 20.634 -15.492 1.00 46.22 73 GLU A N 1
ATOM 562 C CA . GLU A 1 73 ? 53.347 21.595 -14.859 1.00 46.22 73 GLU A CA 1
ATOM 563 C C . GLU A 1 73 ? 51.893 21.224 -15.187 1.00 46.22 73 GLU A C 1
ATOM 565 O O . GLU A 1 73 ? 51.147 20.979 -14.246 1.00 46.22 73 GLU A O 1
ATOM 570 N N . GLU A 1 74 ? 51.533 20.954 -16.450 1.00 41.31 74 GLU A N 1
ATOM 571 C CA . GLU A 1 74 ? 50.200 20.447 -16.828 1.00 41.31 74 GLU A CA 1
ATOM 572 C C . GLU A 1 74 ? 49.903 19.078 -16.198 1.00 41.31 74 GLU A C 1
ATOM 574 O O . GLU A 1 74 ? 48.781 18.833 -15.779 1.00 41.31 74 GLU A O 1
ATOM 579 N N . ALA A 1 75 ? 50.886 18.181 -16.022 1.00 37.50 75 ALA A N 1
ATOM 580 C CA . ALA A 1 75 ? 50.667 16.930 -15.282 1.00 37.50 75 ALA A CA 1
ATOM 581 C C . ALA A 1 75 ? 50.674 17.097 -13.751 1.00 37.50 75 ALA A C 1
ATOM 583 O O . ALA A 1 75 ? 50.272 16.166 -13.048 1.00 37.50 75 ALA A O 1
ATOM 584 N N . LYS A 1 76 ? 51.153 18.226 -13.207 1.00 38.84 76 LYS A N 1
ATOM 585 C CA . LYS A 1 76 ? 51.046 18.566 -11.774 1.00 38.84 76 LYS A CA 1
ATOM 586 C C . LYS A 1 76 ? 49.715 19.243 -11.475 1.00 38.84 76 LYS A C 1
ATOM 588 O O . LYS A 1 76 ? 49.142 18.936 -10.435 1.00 38.84 76 LYS A O 1
ATOM 593 N N . GLU A 1 77 ? 49.248 20.102 -12.373 1.00 45.03 77 GLU A N 1
ATOM 594 C CA . GLU A 1 77 ? 47.932 20.739 -12.350 1.00 45.03 77 GLU A CA 1
ATOM 595 C C . GLU A 1 77 ? 46.858 19.678 -12.614 1.00 45.03 77 GLU A C 1
ATOM 597 O O . GLU A 1 77 ? 46.111 19.363 -11.698 1.00 45.03 77 GLU A O 1
ATOM 602 N N . ALA A 1 78 ? 46.956 18.892 -13.693 1.00 41.72 78 ALA A N 1
ATOM 603 C CA . ALA A 1 78 ? 46.036 17.782 -13.958 1.00 41.72 78 ALA A CA 1
ATOM 604 C C . ALA A 1 78 ? 46.063 16.668 -12.892 1.00 41.72 78 ALA A C 1
ATOM 606 O O . ALA A 1 78 ? 45.047 16.015 -12.683 1.00 41.72 78 ALA A O 1
ATOM 607 N N . LYS A 1 79 ? 47.174 16.423 -12.169 1.00 40.28 79 LYS A N 1
ATOM 608 C CA . LYS A 1 79 ? 47.178 15.492 -11.010 1.00 40.28 79 LYS A CA 1
ATOM 609 C C . LYS A 1 79 ? 46.646 16.114 -9.723 1.00 40.28 79 LYS A C 1
ATOM 611 O O . LYS A 1 79 ? 46.237 15.362 -8.838 1.00 40.28 79 LYS A O 1
ATOM 616 N N . LYS A 1 80 ? 46.714 17.434 -9.571 1.00 37.41 80 LYS A N 1
ATOM 617 C CA . LYS A 1 80 ? 46.113 18.155 -8.446 1.00 37.41 80 LYS A CA 1
ATOM 618 C C . LYS A 1 80 ? 44.603 18.252 -8.659 1.00 37.41 80 LYS A C 1
ATOM 620 O O . LYS A 1 80 ? 43.874 17.952 -7.721 1.00 37.41 80 LYS A O 1
ATOM 625 N N . ASP A 1 81 ? 44.176 18.469 -9.896 1.00 41.91 81 ASP A N 1
ATOM 626 C CA . ASP A 1 81 ? 42.777 18.520 -10.313 1.00 41.91 81 ASP A CA 1
ATOM 627 C C . ASP A 1 81 ? 42.145 17.119 -10.301 1.00 41.91 81 ASP A C 1
ATOM 629 O O . ASP A 1 81 ? 41.141 16.933 -9.634 1.00 41.91 81 ASP A O 1
ATOM 633 N N . LEU A 1 82 ? 42.802 16.064 -10.816 1.00 37.81 82 LEU A N 1
ATOM 634 C CA . LEU A 1 82 ? 42.320 14.670 -10.666 1.00 37.81 82 LEU A CA 1
ATOM 635 C C . LEU A 1 82 ? 42.297 14.172 -9.211 1.00 37.81 82 LEU A C 1
ATOM 637 O O . LEU A 1 82 ? 41.588 13.216 -8.899 1.00 37.81 82 LEU A O 1
ATOM 641 N N . LYS A 1 83 ? 43.103 14.752 -8.313 1.00 34.47 83 LYS A N 1
ATOM 642 C CA . LYS A 1 83 ? 43.153 14.355 -6.895 1.00 34.47 83 LYS A CA 1
ATOM 643 C C . LYS A 1 83 ? 42.188 15.163 -6.032 1.00 34.47 83 LYS A C 1
ATOM 645 O O . LYS A 1 83 ? 41.749 14.616 -5.025 1.00 34.47 83 LYS A O 1
ATOM 650 N N . GLU A 1 84 ? 41.860 16.396 -6.404 1.00 44.94 84 GLU A N 1
ATOM 651 C CA . GLU A 1 84 ? 40.784 17.192 -5.803 1.00 44.94 84 GLU A CA 1
ATOM 652 C C . GLU A 1 84 ? 39.420 16.745 -6.360 1.00 44.94 84 GLU A C 1
ATOM 654 O O . GLU A 1 84 ? 38.577 16.373 -5.554 1.00 44.94 84 GLU A O 1
ATOM 659 N N . GLU A 1 85 ? 39.248 16.546 -7.674 1.00 40.28 85 GLU A N 1
ATOM 660 C CA . GLU A 1 85 ? 38.029 15.970 -8.279 1.00 40.28 85 GLU A CA 1
ATOM 661 C C . GLU A 1 85 ? 37.777 14.521 -7.838 1.00 40.28 85 GLU A C 1
ATOM 663 O O . GLU A 1 85 ? 36.634 14.141 -7.637 1.00 40.28 85 GLU A O 1
ATOM 668 N N . ALA A 1 86 ? 38.797 13.686 -7.589 1.00 37.56 86 ALA A N 1
ATOM 669 C CA . ALA A 1 86 ? 38.572 12.355 -7.000 1.00 37.56 86 ALA A CA 1
ATOM 670 C C . ALA A 1 86 ? 38.290 12.393 -5.486 1.00 37.56 86 ALA A C 1
ATOM 672 O O . ALA A 1 86 ? 37.853 11.386 -4.919 1.00 37.56 86 ALA A O 1
ATOM 673 N N . LYS A 1 87 ? 38.561 13.514 -4.808 1.00 39.81 87 LYS A N 1
ATOM 674 C CA . LYS A 1 87 ? 3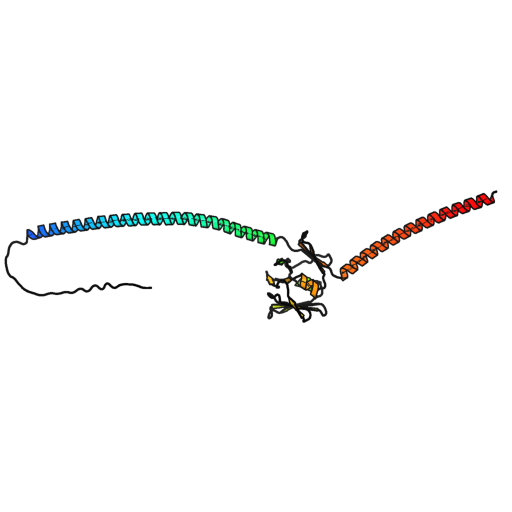8.218 13.743 -3.395 1.00 39.81 87 LYS A CA 1
ATOM 675 C C . LYS A 1 87 ? 36.836 14.383 -3.268 1.00 39.81 87 LYS A C 1
ATOM 677 O O . LYS A 1 87 ? 36.144 14.074 -2.303 1.00 39.81 87 LYS A O 1
ATOM 682 N N . GLU A 1 88 ? 36.435 15.179 -4.254 1.00 44.31 88 GLU A N 1
ATOM 683 C CA . GLU A 1 88 ? 35.107 15.767 -4.424 1.00 44.31 88 GLU A CA 1
ATOM 684 C C . GLU A 1 88 ? 34.126 14.711 -4.959 1.00 44.31 88 GLU A C 1
ATOM 686 O O . GLU A 1 88 ? 33.209 14.356 -4.238 1.00 44.31 88 GLU A O 1
ATOM 691 N N . ALA A 1 89 ? 34.442 13.966 -6.023 1.00 42.75 89 ALA A N 1
ATOM 692 C CA . ALA A 1 89 ? 33.631 12.837 -6.503 1.00 42.75 89 ALA A CA 1
ATOM 693 C C . ALA A 1 89 ? 33.548 11.647 -5.520 1.00 42.75 89 ALA A C 1
ATOM 695 O O . ALA A 1 89 ? 32.570 10.902 -5.529 1.00 42.75 89 ALA A O 1
ATOM 696 N N . LYS A 1 90 ? 34.532 11.440 -4.624 1.00 42.12 90 LYS A N 1
ATOM 697 C CA . LYS A 1 90 ? 34.385 10.484 -3.498 1.00 42.12 90 LYS A CA 1
ATOM 698 C C . LYS A 1 90 ? 33.602 11.056 -2.324 1.00 42.12 90 LYS A C 1
ATOM 700 O O . LYS A 1 90 ? 33.082 10.271 -1.535 1.00 42.12 90 LYS A O 1
ATOM 705 N N . LYS A 1 91 ? 33.556 12.376 -2.161 1.00 37.12 91 LYS A N 1
ATOM 706 C CA . LYS A 1 91 ? 32.694 13.039 -1.183 1.00 37.12 91 LYS A CA 1
ATOM 707 C C . LYS A 1 91 ? 31.255 13.042 -1.692 1.00 37.12 91 LYS A C 1
ATOM 709 O O . LYS A 1 91 ? 30.387 12.737 -0.893 1.00 37.12 91 LYS A O 1
ATOM 714 N N . ASP A 1 92 ? 31.042 13.180 -2.995 1.00 42.41 92 ASP A N 1
ATOM 715 C CA . ASP A 1 92 ? 29.733 13.154 -3.645 1.00 42.41 92 ASP A CA 1
ATOM 716 C C . ASP A 1 92 ? 29.191 11.727 -3.783 1.00 42.41 92 ASP A C 1
ATOM 718 O O . ASP A 1 92 ? 28.050 11.498 -3.426 1.00 42.41 92 ASP A O 1
ATOM 722 N N . LEU A 1 93 ? 30.006 10.708 -4.090 1.00 41.28 93 LEU A N 1
ATOM 723 C CA . LEU A 1 93 ? 29.570 9.300 -3.976 1.00 41.28 93 LEU A CA 1
ATOM 724 C C . LEU A 1 93 ? 29.347 8.858 -2.522 1.00 41.28 93 LEU A C 1
ATOM 726 O O . LEU A 1 93 ? 28.583 7.931 -2.261 1.00 41.28 93 LEU A O 1
ATOM 730 N N . LYS A 1 94 ? 30.028 9.485 -1.555 1.00 38.81 94 LYS A N 1
ATOM 731 C CA . LYS A 1 94 ? 29.848 9.195 -0.126 1.00 38.81 94 LYS A CA 1
ATOM 732 C C . LYS A 1 94 ? 28.700 9.990 0.486 1.00 38.81 94 LYS A C 1
ATOM 734 O O . LYS A 1 94 ? 28.174 9.498 1.475 1.00 38.81 94 LYS A O 1
ATOM 739 N N . GLU A 1 95 ? 28.325 11.140 -0.078 1.00 45.03 95 GLU A N 1
ATOM 740 C CA . GLU A 1 95 ? 27.168 11.974 0.275 1.00 45.03 95 GLU A CA 1
ATOM 741 C C . GLU A 1 95 ? 25.905 11.529 -0.483 1.00 45.03 95 GLU A C 1
ATOM 743 O O . GLU A 1 95 ? 24.889 11.395 0.174 1.00 45.03 95 GLU A O 1
ATOM 748 N N . GLU A 1 96 ? 25.951 11.093 -1.747 1.00 43.84 96 GLU A N 1
ATOM 749 C CA . GLU A 1 96 ? 24.848 10.378 -2.426 1.00 43.84 96 GLU A CA 1
ATOM 750 C C . GLU A 1 96 ? 24.617 8.994 -1.809 1.00 43.84 96 GLU A C 1
ATOM 752 O O . GLU A 1 96 ? 23.478 8.583 -1.634 1.00 43.84 96 GLU A O 1
ATOM 757 N N . ALA A 1 97 ? 25.664 8.285 -1.364 1.00 41.16 97 ALA A N 1
ATOM 758 C CA . ALA A 1 97 ? 25.486 7.093 -0.531 1.00 41.16 97 ALA A CA 1
ATOM 759 C C . ALA A 1 97 ? 25.111 7.426 0.923 1.00 41.16 97 ALA A C 1
ATOM 761 O O . ALA A 1 97 ? 24.783 6.510 1.673 1.00 41.16 97 ALA A O 1
ATOM 762 N N . LYS A 1 98 ? 25.170 8.693 1.353 1.00 39.59 98 LYS A N 1
ATOM 763 C CA . LYS A 1 98 ? 24.669 9.162 2.658 1.00 39.59 98 LYS A CA 1
ATOM 764 C C . LYS A 1 98 ? 23.235 9.652 2.552 1.00 39.59 98 LYS A C 1
ATOM 766 O O . LYS A 1 98 ? 22.516 9.464 3.516 1.00 39.59 98 LYS A O 1
ATOM 771 N N . GLU A 1 99 ? 22.820 10.211 1.421 1.00 42.00 99 GLU A N 1
ATOM 772 C CA . GLU A 1 99 ? 21.437 10.551 1.096 1.00 42.00 99 GLU A CA 1
ATOM 773 C C . GLU A 1 99 ? 20.667 9.272 0.764 1.00 42.00 99 GLU A C 1
ATOM 775 O O . GLU A 1 99 ? 19.702 8.975 1.455 1.00 42.00 99 GLU A O 1
ATOM 780 N N . ALA A 1 100 ? 21.212 8.368 -0.057 1.00 42.41 100 ALA A N 1
ATOM 781 C CA . ALA A 1 100 ? 20.652 7.027 -0.240 1.00 42.41 100 ALA A CA 1
ATOM 782 C C . ALA A 1 100 ? 20.708 6.157 1.034 1.00 42.41 100 ALA A C 1
ATOM 784 O O . ALA A 1 100 ? 19.896 5.249 1.178 1.00 42.41 100 ALA A O 1
ATOM 785 N N . LYS A 1 101 ? 21.611 6.415 2.000 1.00 39.50 101 LYS A N 1
ATOM 786 C CA . LYS A 1 101 ? 21.565 5.772 3.338 1.00 39.50 101 LYS A CA 1
ATOM 787 C C . LYS A 1 101 ? 20.725 6.517 4.374 1.00 39.50 101 LYS A C 1
ATOM 789 O O . LYS A 1 101 ? 20.382 5.919 5.392 1.00 39.50 101 LYS A O 1
ATOM 794 N N . LYS A 1 102 ? 20.395 7.784 4.138 1.00 35.25 102 LYS A N 1
ATOM 795 C CA . LYS A 1 102 ? 19.434 8.553 4.935 1.00 35.25 102 LYS A CA 1
ATOM 796 C C . LYS A 1 102 ? 18.016 8.145 4.539 1.00 35.25 102 LYS A C 1
ATOM 798 O O . LYS A 1 102 ? 17.206 7.909 5.426 1.00 35.25 102 LYS A O 1
ATOM 803 N N . ASP A 1 103 ? 17.789 7.885 3.253 1.00 42.16 103 ASP A N 1
ATOM 804 C CA . ASP A 1 103 ? 16.557 7.286 2.737 1.00 42.16 103 ASP A CA 1
ATOM 805 C C . ASP A 1 103 ? 16.462 5.772 3.028 1.00 42.16 103 ASP A C 1
ATOM 807 O O . ASP A 1 103 ? 15.373 5.258 3.270 1.00 42.16 103 ASP A O 1
ATOM 811 N N . ALA A 1 104 ? 17.585 5.040 3.110 1.00 40.84 104 ALA A N 1
ATOM 812 C CA . ALA A 1 104 ? 17.586 3.612 3.478 1.00 40.84 104 ALA A CA 1
ATOM 813 C C . ALA A 1 104 ? 17.454 3.324 4.988 1.00 40.84 104 ALA A C 1
ATOM 815 O O . ALA A 1 104 ? 17.540 2.164 5.397 1.00 40.84 104 ALA A O 1
ATOM 816 N N . LYS A 1 105 ? 17.249 4.338 5.838 1.00 43.34 105 LYS A N 1
ATOM 817 C CA . LYS A 1 105 ? 17.009 4.138 7.278 1.00 43.34 105 LYS A CA 1
ATOM 818 C C . LYS A 1 105 ? 15.769 4.865 7.789 1.00 43.34 105 LYS A C 1
ATOM 820 O O . LYS A 1 105 ? 15.695 5.212 8.963 1.00 43.34 105 LYS A O 1
ATOM 825 N N . GLU A 1 106 ? 14.782 5.076 6.934 1.00 57.72 106 GLU A N 1
ATOM 826 C CA . GLU A 1 106 ? 13.465 5.531 7.367 1.00 57.72 106 GLU A CA 1
ATOM 827 C C . GLU A 1 106 ? 12.411 4.675 6.674 1.00 57.72 106 GLU A C 1
ATOM 829 O O . GLU A 1 106 ? 11.832 5.021 5.650 1.00 57.72 106 GLU A O 1
ATOM 834 N N . THR A 1 107 ? 12.212 3.484 7.233 1.00 78.62 107 THR A N 1
ATOM 835 C CA . THR A 1 107 ? 11.174 2.559 6.793 1.00 78.62 107 THR A CA 1
ATOM 836 C C . THR A 1 107 ? 9.813 3.169 7.090 1.00 78.62 107 THR A C 1
ATOM 838 O O . THR A 1 107 ? 9.500 3.446 8.248 1.00 78.62 107 THR A O 1
ATOM 841 N N . VAL A 1 108 ? 8.996 3.361 6.055 1.00 89.81 108 VAL A N 1
ATOM 842 C CA . VAL A 1 108 ? 7.601 3.760 6.239 1.00 89.81 108 VAL A CA 1
ATOM 843 C C . VAL A 1 108 ? 6.859 2.638 6.957 1.00 89.81 108 VAL A C 1
ATOM 845 O O . VAL A 1 108 ? 6.772 1.520 6.443 1.00 89.81 108 VAL A O 1
ATOM 848 N N . LYS A 1 109 ? 6.317 2.946 8.136 1.00 92.06 109 LYS A N 1
ATOM 849 C CA . LYS A 1 109 ? 5.489 2.015 8.904 1.00 92.06 109 LYS A CA 1
ATOM 850 C C . LYS A 1 109 ? 4.090 1.961 8.300 1.00 92.06 109 LYS A C 1
ATOM 852 O O . LYS A 1 109 ? 3.546 2.992 7.912 1.00 92.06 109 LYS A O 1
ATOM 857 N N . VAL A 1 110 ? 3.497 0.773 8.220 1.00 93.44 110 VAL A N 1
ATOM 858 C CA . VAL A 1 110 ? 2.123 0.593 7.733 1.00 93.44 110 VAL A CA 1
ATOM 859 C C . VAL A 1 110 ? 1.326 -0.139 8.800 1.00 93.44 110 VAL A C 1
ATOM 861 O O . VAL A 1 110 ? 1.689 -1.246 9.191 1.00 93.44 110 VAL A O 1
ATOM 864 N N . THR A 1 111 ? 0.242 0.469 9.273 1.00 94.06 111 THR A N 1
ATOM 865 C CA . THR A 1 111 ? -0.678 -0.140 10.238 1.00 94.06 111 THR A CA 1
ATOM 866 C C . THR A 1 111 ? -2.058 -0.325 9.619 1.00 94.06 111 THR A C 1
ATOM 868 O O . THR A 1 111 ? -2.575 0.556 8.938 1.00 94.06 111 THR A O 1
ATOM 871 N N . VAL A 1 112 ? -2.662 -1.491 9.840 1.00 94.12 112 VAL A N 1
ATOM 872 C CA . VAL A 1 112 ? -4.005 -1.864 9.387 1.00 94.12 112 VAL A CA 1
ATOM 873 C C . VAL A 1 112 ? -4.857 -2.140 10.616 1.00 94.12 112 VAL A C 1
ATOM 875 O O . VAL A 1 112 ? -4.570 -3.062 11.376 1.00 94.12 112 VAL A O 1
ATOM 878 N N . ASN A 1 113 ? -5.895 -1.330 10.829 1.00 92.31 113 AS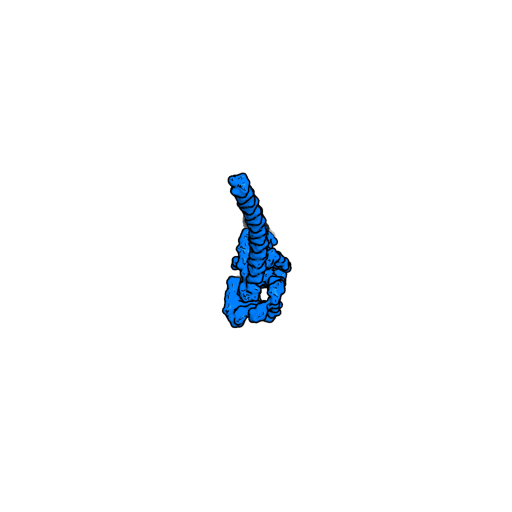N A N 1
ATOM 879 C CA . ASN A 1 113 ? -6.793 -1.417 11.986 1.00 92.31 113 ASN A CA 1
ATOM 880 C C . ASN A 1 113 ? -6.022 -1.502 13.322 1.00 92.31 113 ASN A C 1
ATOM 882 O O . ASN A 1 113 ? -6.288 -2.364 14.155 1.00 92.31 113 ASN A O 1
ATOM 886 N N . GLY A 1 114 ? -5.001 -0.653 13.483 1.00 90.56 114 GLY A N 1
ATOM 887 C CA . GLY A 1 114 ? -4.164 -0.592 14.688 1.00 90.56 114 GLY A CA 1
ATOM 888 C C . GLY A 1 114 ? -3.069 -1.661 14.792 1.00 90.56 114 GLY A C 1
ATOM 889 O O . GLY A 1 114 ? -2.235 -1.575 15.690 1.00 90.56 114 GLY A O 1
ATOM 890 N N . LYS A 1 115 ? -3.013 -2.637 13.877 1.00 91.38 115 LYS A N 1
ATOM 891 C CA . LYS A 1 115 ? -1.968 -3.674 13.847 1.00 91.38 115 LYS A CA 1
ATOM 892 C C . LYS A 1 115 ? -0.922 -3.364 12.788 1.00 91.38 115 LYS A C 1
ATOM 894 O O . LYS A 1 115 ? -1.259 -2.999 11.668 1.00 91.38 115 LYS A O 1
ATOM 899 N N . GLU A 1 116 ? 0.349 -3.516 13.127 1.00 92.38 116 GLU A N 1
ATOM 900 C CA . GLU A 1 116 ? 1.440 -3.333 12.171 1.00 92.38 116 GLU A CA 1
ATOM 901 C C . GLU A 1 116 ? 1.440 -4.437 11.111 1.00 92.38 116 GLU A C 1
ATOM 903 O O . GLU A 1 116 ? 1.289 -5.618 11.423 1.00 92.38 116 GLU A O 1
ATOM 908 N N . LEU A 1 117 ? 1.580 -4.035 9.847 1.00 91.94 117 LEU A N 1
ATOM 909 C CA . LEU A 1 117 ? 1.682 -4.943 8.716 1.00 91.94 117 LEU A CA 1
ATOM 910 C C . LEU A 1 117 ? 3.158 -5.194 8.406 1.00 91.94 117 LEU A C 1
ATOM 912 O O . LEU A 1 117 ? 3.863 -4.308 7.926 1.00 91.94 117 LEU A O 1
ATOM 916 N N . GLU A 1 118 ? 3.610 -6.423 8.632 1.00 91.12 118 GLU A N 1
ATOM 917 C CA . GLU A 1 118 ? 4.970 -6.836 8.288 1.00 91.12 118 GLU A CA 1
ATOM 918 C C . GLU A 1 118 ? 5.131 -6.984 6.774 1.00 91.12 118 GLU A C 1
ATOM 920 O O . GLU A 1 118 ? 4.607 -7.921 6.167 1.00 91.12 118 GLU A O 1
ATOM 925 N N . LEU A 1 119 ? 5.893 -6.088 6.155 1.00 89.31 119 LEU A N 1
ATOM 926 C CA . LEU A 1 119 ? 6.165 -6.117 4.719 1.00 89.31 119 LEU A CA 1
ATOM 927 C C . LEU A 1 119 ? 7.393 -6.971 4.408 1.00 89.31 119 LEU A C 1
ATOM 929 O O . LEU A 1 119 ? 8.351 -6.978 5.175 1.00 89.31 119 LEU A O 1
ATOM 933 N N . GLU A 1 120 ? 7.393 -7.674 3.272 1.00 87.56 120 GLU A N 1
ATOM 934 C CA . GLU A 1 120 ? 8.611 -8.346 2.793 1.00 87.56 120 GLU A CA 1
ATOM 935 C C . GLU A 1 120 ? 9.708 -7.342 2.443 1.00 87.56 120 GLU A C 1
ATOM 937 O O . GLU A 1 120 ? 10.875 -7.577 2.736 1.00 87.56 120 GLU A O 1
ATOM 942 N N . ASN A 1 121 ? 9.304 -6.210 1.864 1.00 90.50 121 ASN A N 1
ATOM 943 C CA . ASN A 1 121 ? 10.167 -5.084 1.550 1.00 90.50 121 ASN A CA 1
ATOM 944 C C . ASN A 1 121 ? 9.543 -3.784 2.076 1.00 90.50 121 ASN A C 1
ATOM 946 O O . ASN A 1 121 ? 8.318 -3.637 2.049 1.00 90.50 121 ASN A O 1
ATOM 950 N N . PRO A 1 122 ? 10.356 -2.811 2.521 1.00 90.56 122 PRO A N 1
ATOM 951 C CA . PRO A 1 122 ? 9.835 -1.565 3.064 1.00 90.56 122 PRO A CA 1
ATOM 952 C C . PRO A 1 122 ? 9.020 -0.803 2.016 1.00 90.56 122 PRO A C 1
ATOM 954 O O . PRO A 1 122 ? 9.323 -0.833 0.817 1.00 90.56 122 PRO A O 1
ATOM 957 N N . ALA A 1 123 ? 7.989 -0.097 2.482 1.00 92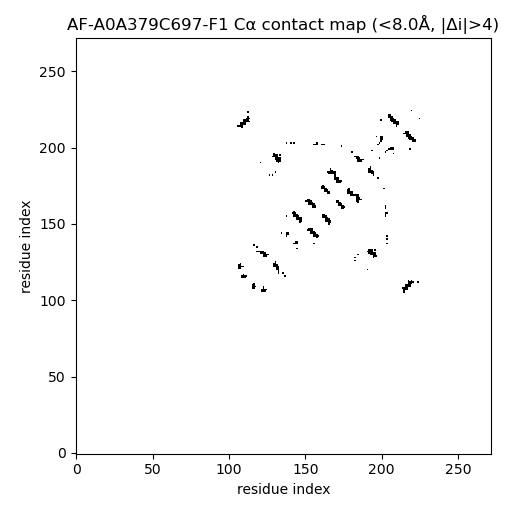.94 123 ALA A N 1
ATOM 958 C CA . ALA A 1 123 ? 7.287 0.877 1.664 1.00 92.94 123 ALA A CA 1
ATOM 959 C C . ALA A 1 123 ? 8.219 2.058 1.334 1.00 92.94 123 ALA A C 1
ATOM 961 O O . ALA A 1 123 ? 9.053 2.461 2.145 1.00 92.94 123 ALA A O 1
ATOM 962 N N . ILE A 1 124 ? 8.073 2.598 0.125 1.00 92.12 124 ILE A N 1
ATOM 963 C CA . ILE A 1 124 ? 8.948 3.627 -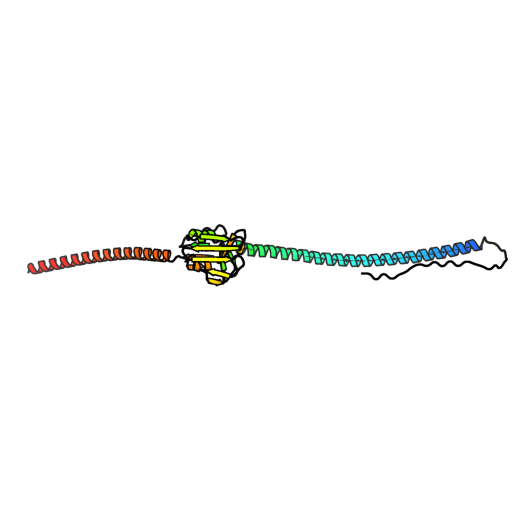0.444 1.00 92.12 124 ILE A CA 1
ATOM 964 C C . ILE A 1 124 ? 8.125 4.878 -0.717 1.00 92.12 124 ILE A C 1
ATOM 966 O O . ILE A 1 124 ? 7.023 4.794 -1.258 1.00 92.12 124 ILE A O 1
ATOM 970 N N . ILE A 1 125 ? 8.673 6.050 -0.407 1.00 91.69 125 ILE A N 1
ATOM 971 C CA . ILE A 1 125 ? 8.104 7.324 -0.850 1.00 91.69 125 ILE A CA 1
ATOM 972 C C . ILE A 1 125 ? 8.820 7.743 -2.130 1.00 91.69 125 ILE A C 1
ATOM 974 O O . ILE A 1 125 ? 10.031 7.932 -2.142 1.00 91.69 125 ILE A O 1
ATOM 978 N N . LYS A 1 126 ? 8.067 7.895 -3.218 1.00 87.56 126 LYS A N 1
ATOM 979 C CA . LYS A 1 126 ? 8.584 8.356 -4.510 1.00 87.56 126 LYS A CA 1
ATOM 980 C C . LYS A 1 126 ? 7.595 9.333 -5.126 1.00 87.56 126 LYS A C 1
ATOM 982 O O . LYS A 1 126 ? 6.399 9.065 -5.132 1.00 87.56 126 LYS A O 1
ATOM 987 N N . ALA A 1 127 ? 8.082 10.469 -5.628 1.00 86.50 127 ALA A N 1
ATOM 988 C CA . ALA A 1 127 ? 7.239 11.520 -6.213 1.00 86.50 127 ALA A CA 1
ATOM 989 C C . ALA A 1 127 ? 6.056 11.931 -5.302 1.00 86.50 127 ALA A C 1
ATOM 991 O O . ALA A 1 127 ? 4.914 12.022 -5.747 1.00 86.50 127 ALA A O 1
ATOM 992 N N . ASN A 1 128 ? 6.318 12.134 -4.003 1.00 89.31 128 ASN A N 1
ATOM 993 C CA . ASN A 1 128 ? 5.304 12.449 -2.984 1.00 89.31 128 ASN A CA 1
ATOM 994 C C . ASN A 1 128 ? 4.165 11.419 -2.873 1.00 89.31 128 ASN A C 1
ATOM 996 O O . ASN A 1 128 ? 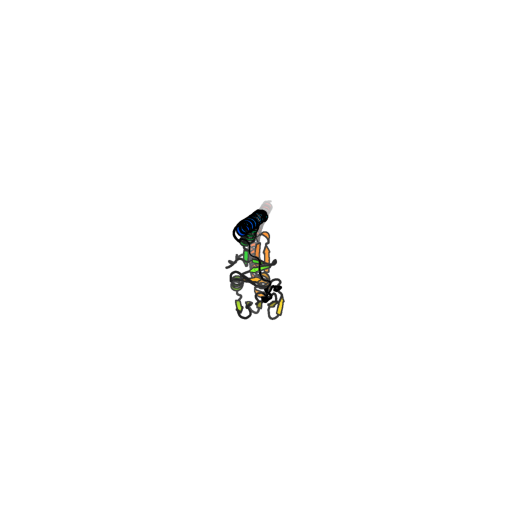3.055 11.755 -2.453 1.00 89.31 128 ASN A O 1
ATOM 1000 N N . ARG A 1 129 ? 4.406 10.162 -3.254 1.00 93.44 129 ARG A N 1
ATOM 1001 C CA . ARG A 1 129 ? 3.454 9.059 -3.111 1.00 93.44 129 ARG A CA 1
ATOM 1002 C C . ARG A 1 129 ? 4.107 7.884 -2.409 1.00 93.44 129 ARG A C 1
ATOM 1004 O O . ARG A 1 129 ? 5.271 7.581 -2.649 1.00 93.44 129 ARG A O 1
ATOM 1011 N N . THR A 1 130 ? 3.335 7.224 -1.553 1.00 94.25 130 THR A N 1
ATOM 1012 C CA . THR A 1 130 ? 3.767 6.002 -0.878 1.00 94.25 130 THR A CA 1
ATOM 1013 C C . THR A 1 130 ? 3.456 4.799 -1.753 1.00 94.25 130 THR A C 1
ATOM 1015 O O . THR A 1 130 ? 2.315 4.585 -2.172 1.00 94.25 130 THR A O 1
ATOM 1018 N N . PHE A 1 131 ? 4.483 4.003 -1.999 1.00 95.00 131 PHE A N 1
ATOM 1019 C CA . PHE A 1 131 ? 4.434 2.756 -2.729 1.00 95.00 131 PHE A CA 1
ATOM 1020 C C . PHE A 1 131 ? 4.719 1.596 -1.794 1.00 95.00 131 PHE A C 1
ATOM 1022 O O . PHE A 1 131 ? 5.573 1.689 -0.915 1.00 95.00 131 PHE A O 1
ATOM 1029 N N . ILE A 1 132 ? 4.033 0.485 -2.017 1.00 94.38 132 ILE A N 1
ATOM 1030 C CA . ILE A 1 132 ? 4.135 -0.700 -1.170 1.00 94.38 132 ILE A CA 1
ATOM 1031 C C . ILE A 1 132 ? 4.235 -1.962 -2.033 1.00 94.38 132 ILE A C 1
ATOM 1033 O O . ILE A 1 132 ? 3.578 -2.026 -3.082 1.00 94.38 132 ILE A O 1
ATOM 1037 N N . PRO A 1 133 ? 5.001 -2.981 -1.604 1.00 94.44 133 PRO A N 1
ATOM 1038 C CA . PRO A 1 133 ? 4.854 -4.341 -2.105 1.00 94.44 133 PRO A CA 1
ATOM 1039 C C . PRO A 1 133 ? 3.463 -4.854 -1.724 1.00 94.44 133 PRO A C 1
ATOM 1041 O O . PRO A 1 133 ? 3.198 -5.251 -0.592 1.00 94.44 133 PRO A O 1
ATOM 1044 N N . VAL A 1 134 ? 2.518 -4.756 -2.655 1.00 85.75 134 VAL A N 1
ATOM 1045 C CA . VAL A 1 134 ? 1.097 -4.774 -2.281 1.00 85.75 134 VAL A CA 1
ATOM 1046 C C . VAL A 1 134 ? 0.560 -6.164 -1.921 1.00 85.75 134 VAL A C 1
ATOM 1048 O O . VAL A 1 134 ? -0.535 -6.265 -1.379 1.00 85.75 134 VAL A O 1
ATOM 1051 N N . ARG A 1 135 ? 1.295 -7.244 -2.219 1.00 91.62 135 ARG A N 1
ATOM 1052 C CA . ARG A 1 135 ? 0.783 -8.621 -2.117 1.00 91.62 135 ARG A CA 1
ATOM 1053 C C . ARG A 1 135 ? 0.224 -8.933 -0.726 1.00 91.62 135 ARG A C 1
ATOM 1055 O O . ARG A 1 135 ? -0.962 -9.229 -0.626 1.00 91.62 135 ARG A O 1
ATOM 1062 N N . LYS A 1 136 ? 1.021 -8.760 0.335 1.00 90.38 136 LYS A N 1
ATOM 1063 C CA . LYS A 1 136 ? 0.563 -8.982 1.718 1.00 90.38 136 LYS A CA 1
ATOM 1064 C C . LYS A 1 136 ? -0.627 -8.114 2.110 1.00 90.38 136 LYS A C 1
ATOM 1066 O O . LYS A 1 136 ? -1.557 -8.593 2.754 1.00 90.38 136 LYS A O 1
ATOM 1071 N N . LEU A 1 137 ? -0.620 -6.838 1.721 1.00 91.81 137 LEU A N 1
ATOM 1072 C CA . LEU A 1 137 ? -1.728 -5.928 2.015 1.00 91.81 137 LEU A CA 1
ATOM 1073 C C . LEU A 1 137 ? -3.031 -6.389 1.337 1.00 91.81 137 LEU A C 1
ATOM 1075 O O . LEU A 1 137 ? -4.093 -6.376 1.956 1.00 91.81 137 LEU A O 1
ATOM 1079 N N . VAL A 1 138 ? -2.957 -6.820 0.077 1.00 93.94 138 VAL A N 1
ATOM 1080 C CA . VAL A 1 138 ? -4.121 -7.317 -0.667 1.00 93.94 138 VAL A CA 1
ATOM 1081 C C . VAL A 1 138 ? -4.626 -8.623 -0.055 1.00 93.94 138 VAL A C 1
ATOM 1083 O O . VAL A 1 138 ? -5.812 -8.717 0.264 1.00 93.94 138 VAL A O 1
ATOM 1086 N N . GLU A 1 139 ? -3.740 -9.590 0.178 1.00 90.94 139 GLU A N 1
ATOM 1087 C CA . GLU A 1 139 ? -4.095 -10.908 0.720 1.00 90.94 139 GLU A CA 1
ATOM 1088 C C . GLU A 1 139 ? -4.690 -10.811 2.134 1.00 90.94 139 GLU A C 1
ATOM 1090 O O . GLU A 1 139 ? -5.750 -11.378 2.394 1.00 90.94 139 GLU A O 1
ATOM 1095 N N . SER A 1 140 ? -4.087 -10.012 3.024 1.00 90.44 140 SER A N 1
ATOM 1096 C CA . SER A 1 140 ? -4.611 -9.781 4.385 1.00 90.44 140 SER A CA 1
ATOM 1097 C C . SER A 1 140 ? -5.992 -9.122 4.408 1.00 90.44 140 SER A C 1
ATOM 1099 O O . SER A 1 140 ? -6.728 -9.254 5.382 1.00 90.44 140 SER A O 1
ATOM 1101 N N . SER A 1 141 ? -6.373 -8.431 3.331 1.00 90.06 141 SER A N 1
ATOM 1102 C CA . SER A 1 141 ? -7.687 -7.798 3.191 1.00 90.06 141 SER A CA 1
ATOM 1103 C C . SER A 1 141 ? -8.761 -8.709 2.575 1.00 90.06 141 SER A C 1
ATOM 1105 O O . SER A 1 141 ? -9.880 -8.240 2.331 1.00 90.06 141 SER A O 1
ATOM 1107 N N . GLY A 1 142 ? -8.419 -9.972 2.285 1.00 91.81 142 GLY A N 1
ATOM 1108 C CA . GLY A 1 142 ? -9.293 -10.950 1.629 1.00 91.81 142 GLY A CA 1
ATOM 1109 C C . GLY A 1 142 ? -9.468 -10.731 0.123 1.00 91.81 142 GLY A C 1
ATOM 1110 O O . GLY A 1 142 ? -10.381 -11.290 -0.481 1.00 91.81 142 GLY A O 1
ATOM 1111 N N . ALA A 1 143 ? -8.631 -9.893 -0.488 1.00 95.56 143 ALA A N 1
ATOM 1112 C CA . ALA A 1 143 ? -8.640 -9.639 -1.921 1.00 95.56 143 ALA A CA 1
ATOM 1113 C C . ALA A 1 143 ? -7.643 -10.556 -2.647 1.00 95.56 143 ALA A C 1
ATOM 1115 O O . ALA A 1 143 ? -6.680 -11.054 -2.063 1.00 95.56 143 ALA A O 1
ATOM 1116 N N . LYS A 1 144 ? -7.864 -10.767 -3.945 1.00 96.31 144 LYS A N 1
ATOM 1117 C CA . LYS A 1 144 ? -6.980 -11.541 -4.822 1.00 96.31 144 LYS A CA 1
ATOM 1118 C C . LYS A 1 144 ? -6.124 -10.597 -5.657 1.00 96.31 144 LYS A C 1
ATOM 1120 O O . LYS A 1 144 ? -6.638 -9.604 -6.166 1.00 96.31 144 LYS A O 1
ATOM 1125 N N . ILE A 1 145 ? -4.850 -10.931 -5.843 1.00 95.62 145 ILE A N 1
ATOM 1126 C CA . ILE A 1 145 ? -3.951 -10.251 -6.779 1.00 95.62 145 ILE A CA 1
ATOM 1127 C C . ILE A 1 145 ? -3.397 -11.242 -7.799 1.00 95.62 145 ILE A C 1
ATOM 1129 O O . ILE A 1 145 ? -2.931 -12.322 -7.446 1.00 95.62 145 ILE A O 1
ATOM 1133 N N . GLU A 1 146 ? -3.424 -10.856 -9.069 1.00 95.88 146 GLU A N 1
ATOM 1134 C CA . GLU A 1 146 ? -2.904 -11.638 -10.187 1.00 95.88 146 GLU A CA 1
ATOM 1135 C C . GLU A 1 146 ? -1.924 -10.802 -11.005 1.00 95.88 146 GLU A C 1
ATOM 1137 O O . GLU A 1 146 ? -2.140 -9.610 -11.226 1.00 95.88 146 GLU A O 1
ATOM 1142 N N . TRP A 1 147 ? -0.842 -11.431 -11.463 1.00 95.56 147 TRP A N 1
ATOM 1143 C CA . TRP A 1 147 ? 0.147 -10.815 -12.341 1.00 95.56 147 TRP A CA 1
ATOM 1144 C C . TRP A 1 147 ? 0.026 -11.379 -13.753 1.00 95.56 147 TRP A C 1
ATOM 1146 O O . TRP A 1 147 ? 0.136 -12.588 -13.956 1.00 95.56 147 TRP A O 1
ATOM 1156 N N . ASN A 1 148 ? -0.131 -10.497 -14.734 1.00 96.69 148 ASN A N 1
ATOM 1157 C CA . ASN A 1 148 ? -0.036 -10.821 -16.146 1.00 96.69 148 ASN A CA 1
ATOM 1158 C C . ASN A 1 148 ? 1.318 -10.332 -16.675 1.00 96.69 148 ASN A C 1
ATOM 1160 O O . ASN A 1 148 ? 1.536 -9.138 -16.879 1.00 96.69 148 ASN A O 1
ATOM 1164 N N . ALA A 1 149 ? 2.228 -11.276 -16.916 1.00 95.75 149 ALA A N 1
ATOM 1165 C CA . ALA A 1 149 ? 3.576 -10.974 -17.385 1.00 95.75 149 ALA A CA 1
ATOM 1166 C C . ALA A 1 149 ? 3.616 -10.418 -18.817 1.00 95.75 149 ALA A C 1
ATOM 1168 O O . ALA A 1 149 ? 4.492 -9.610 -19.122 1.00 95.75 149 ALA A O 1
ATOM 1169 N N . LYS A 1 150 ? 2.678 -10.826 -19.682 1.00 97.25 150 LYS A N 1
ATOM 1170 C CA . LYS A 1 150 ? 2.618 -10.391 -21.084 1.00 97.25 150 LYS A CA 1
ATOM 1171 C C . LYS A 1 150 ? 2.292 -8.905 -21.176 1.00 97.25 150 LYS A C 1
ATOM 1173 O O . LYS A 1 150 ? 2.978 -8.165 -21.873 1.00 97.25 150 LYS A O 1
ATOM 1178 N N . ASP A 1 151 ? 1.289 -8.486 -20.416 1.00 96.50 151 ASP A N 1
ATOM 1179 C CA . ASP A 1 151 ? 0.806 -7.104 -20.418 1.00 96.50 151 ASP A CA 1
ATOM 1180 C C . ASP A 1 151 ? 1.513 -6.244 -19.359 1.00 96.50 151 ASP A C 1
ATOM 1182 O O . ASP A 1 151 ? 1.309 -5.035 -19.282 1.00 96.50 151 ASP A O 1
ATOM 1186 N N . ARG A 1 152 ? 2.377 -6.865 -18.545 1.00 96.62 152 ARG A N 1
ATOM 1187 C CA . ARG A 1 152 ? 3.027 -6.275 -17.368 1.00 96.62 152 ARG A CA 1
ATOM 1188 C C . ARG A 1 152 ? 2.026 -5.575 -16.446 1.00 96.62 152 ARG A C 1
ATOM 1190 O O . ARG A 1 152 ? 2.264 -4.451 -15.994 1.00 96.62 152 ARG A O 1
ATOM 1197 N N . ALA A 1 153 ? 0.915 -6.252 -16.168 1.00 97.19 153 ALA A N 1
ATOM 1198 C CA . ALA A 1 153 ? -0.211 -5.697 -15.433 1.00 97.19 153 ALA A CA 1
ATOM 1199 C C . ALA A 1 153 ? -0.602 -6.539 -14.213 1.00 97.19 153 ALA A C 1
ATOM 1201 O O . ALA A 1 153 ? -0.593 -7.769 -14.250 1.00 97.19 153 ALA A O 1
ATOM 1202 N N . PHE A 1 154 ? -0.989 -5.857 -13.139 1.00 96.94 154 PHE A N 1
ATOM 1203 C CA . PHE A 1 154 ? -1.606 -6.440 -11.956 1.00 96.94 154 PHE A CA 1
ATOM 1204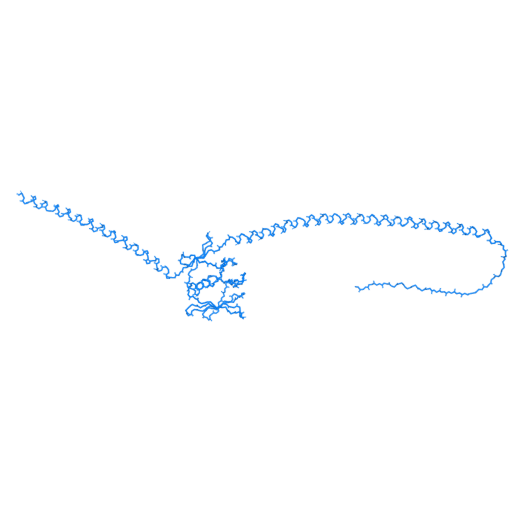 C C . PHE A 1 154 ? -3.117 -6.292 -12.026 1.00 96.94 154 PHE A C 1
ATOM 1206 O O . PHE A 1 154 ? -3.608 -5.192 -12.275 1.00 96.94 154 PHE A O 1
ATOM 1213 N N . THR A 1 155 ? -3.836 -7.373 -11.739 1.00 97.38 155 THR A N 1
ATOM 1214 C CA . THR A 1 155 ? -5.286 -7.353 -11.535 1.00 97.38 155 THR A CA 1
ATOM 1215 C C . THR A 1 155 ? -5.588 -7.648 -10.075 1.00 97.38 155 THR A C 1
ATOM 1217 O O . THR A 1 155 ? -5.171 -8.680 -9.555 1.00 97.38 155 THR A O 1
ATOM 1220 N N . ILE A 1 156 ? -6.293 -6.740 -9.405 1.00 97.50 156 ILE A N 1
ATOM 1221 C CA . ILE A 1 156 ? -6.700 -6.875 -8.005 1.00 97.50 156 ILE A CA 1
ATOM 1222 C C . ILE A 1 156 ? -8.220 -7.001 -7.964 1.00 97.50 156 ILE A C 1
ATOM 1224 O O . ILE A 1 156 ? -8.918 -6.163 -8.531 1.00 97.50 156 ILE A O 1
ATOM 1228 N N . THR A 1 157 ? -8.726 -8.033 -7.291 1.00 97.12 157 THR A N 1
ATOM 1229 C CA . THR A 1 157 ? -10.163 -8.324 -7.195 1.00 97.12 157 THR A CA 1
ATOM 1230 C C . THR A 1 157 ? -10.598 -8.456 -5.739 1.00 97.12 157 THR A C 1
ATOM 1232 O O . THR A 1 157 ? -9.990 -9.213 -4.981 1.00 97.12 157 THR A O 1
ATOM 1235 N N . LYS A 1 158 ? -11.667 -7.754 -5.346 1.00 95.62 158 LYS A N 1
ATOM 1236 C CA . LYS A 1 158 ? -12.305 -7.880 -4.025 1.00 95.62 158 LYS A CA 1
ATOM 1237 C C . LYS A 1 158 ? -13.825 -7.845 -4.180 1.00 95.62 158 LYS A C 1
ATOM 1239 O O . LYS A 1 158 ? -14.397 -6.792 -4.461 1.00 95.62 158 LYS A O 1
ATOM 1244 N N . GLY A 1 159 ? -14.480 -8.992 -3.996 1.00 93.81 159 GLY A N 1
ATOM 1245 C CA . GLY A 1 159 ? -15.903 -9.133 -4.318 1.00 93.81 159 GLY A CA 1
ATOM 1246 C C . GLY A 1 159 ? -16.148 -8.831 -5.799 1.00 93.81 159 GLY A C 1
ATOM 1247 O O . GLY A 1 159 ? -15.504 -9.421 -6.659 1.00 93.81 159 GLY A O 1
ATOM 1248 N N . GLU A 1 160 ? -17.031 -7.878 -6.087 1.00 93.44 160 GLU A N 1
ATOM 1249 C CA . GLU A 1 160 ? -17.340 -7.428 -7.455 1.00 93.44 160 GLU A CA 1
ATOM 1250 C C . GLU A 1 160 ? -16.369 -6.363 -7.987 1.00 93.44 160 GLU A C 1
ATOM 1252 O O . GLU A 1 160 ? -16.403 -6.019 -9.169 1.00 93.44 160 GLU A O 1
ATOM 1257 N N . LYS A 1 161 ? -15.505 -5.812 -7.124 1.00 96.00 161 LYS A N 1
ATOM 1258 C CA . LYS A 1 161 ? -14.576 -4.758 -7.523 1.00 96.00 161 LYS A CA 1
ATOM 1259 C C . LYS A 1 161 ? -13.341 -5.340 -8.192 1.00 96.00 161 LYS A C 1
ATOM 1261 O O . LYS A 1 161 ? -12.710 -6.243 -7.640 1.00 96.00 161 LYS A O 1
ATOM 1266 N N . VAL A 1 162 ? -12.951 -4.754 -9.320 1.00 97.50 162 VAL A N 1
ATOM 1267 C CA . VAL A 1 162 ? -11.775 -5.153 -10.102 1.00 97.50 162 VAL A CA 1
ATOM 1268 C C . VAL A 1 162 ? -10.962 -3.920 -10.473 1.00 97.50 162 VAL A C 1
ATOM 1270 O O . VAL A 1 162 ? -11.505 -2.936 -10.972 1.00 97.50 162 VAL A O 1
ATOM 1273 N N . MET A 1 163 ? -9.652 -3.982 -10.264 1.00 97.81 163 MET A N 1
ATOM 1274 C CA . MET A 1 163 ? -8.701 -2.959 -10.693 1.00 97.81 163 MET A CA 1
ATOM 1275 C C . MET A 1 163 ? -7.579 -3.581 -11.506 1.00 97.81 163 MET A C 1
ATOM 1277 O O . MET A 1 163 ? -7.036 -4.611 -11.114 1.00 97.81 163 MET A O 1
ATOM 1281 N N . THR A 1 164 ? -7.181 -2.907 -12.581 1.00 97.94 164 THR A N 1
ATOM 1282 C CA . THR A 1 164 ? -6.021 -3.265 -13.398 1.00 97.94 164 THR A CA 1
ATOM 1283 C C . THR A 1 164 ? -5.024 -2.113 -13.428 1.00 97.94 164 THR A C 1
ATOM 1285 O O . THR A 1 164 ? -5.375 -0.984 -13.774 1.00 97.94 164 THR A O 1
ATOM 1288 N N . LEU A 1 165 ? -3.775 -2.411 -13.072 1.00 97.56 165 LEU A N 1
ATOM 1289 C CA . LEU A 1 165 ? -2.656 -1.471 -12.984 1.00 97.56 165 LEU A CA 1
ATOM 1290 C C . LEU A 1 165 ? -1.499 -1.987 -13.836 1.00 97.56 165 LEU A C 1
ATOM 1292 O O . LEU A 1 165 ? -1.094 -3.135 -13.674 1.00 97.56 165 LEU A O 1
ATOM 1296 N N . THR A 1 166 ? -0.923 -1.148 -14.694 1.00 97.75 166 THR A N 1
ATOM 1297 C CA . THR A 1 166 ? 0.189 -1.553 -15.571 1.00 97.75 166 THR A CA 1
ATOM 1298 C C . THR A 1 166 ? 1.506 -0.949 -15.096 1.00 97.75 166 THR A C 1
ATOM 1300 O O . THR A 1 166 ? 1.577 0.247 -14.811 1.00 97.75 166 THR A O 1
ATOM 1303 N N . ILE A 1 167 ? 2.568 -1.757 -15.026 1.00 97.44 167 ILE A N 1
ATOM 1304 C CA . ILE A 1 167 ? 3.909 -1.283 -14.661 1.00 97.44 167 ILE A CA 1
ATOM 1305 C C . ILE A 1 167 ? 4.380 -0.219 -15.659 1.00 97.44 167 ILE A C 1
ATOM 1307 O O . ILE A 1 167 ? 4.395 -0.443 -16.870 1.00 97.44 167 ILE A O 1
ATOM 1311 N N . GLY A 1 168 ? 4.799 0.933 -15.137 1.00 97.06 168 GLY A N 1
ATOM 1312 C CA . GLY A 1 168 ? 5.282 2.070 -15.917 1.00 97.06 168 GLY A CA 1
ATOM 1313 C C . GLY A 1 168 ? 4.186 2.930 -16.553 1.00 97.06 168 GLY A C 1
ATOM 1314 O O . GLY A 1 168 ? 4.522 3.931 -17.178 1.00 97.06 168 GLY A O 1
ATOM 1315 N N . SER A 1 169 ? 2.903 2.592 -16.381 1.00 97.44 169 SER A N 1
ATOM 1316 C CA . SER A 1 169 ? 1.786 3.411 -16.862 1.00 97.44 169 SER A CA 1
ATOM 1317 C C . SER A 1 169 ? 1.093 4.148 -15.720 1.00 97.44 169 SER A C 1
ATOM 1319 O O . SER A 1 169 ? 0.989 3.643 -14.603 1.00 97.44 169 SER A O 1
ATOM 1321 N N . THR A 1 170 ? 0.592 5.347 -16.015 1.00 96.94 170 THR A N 1
ATOM 1322 C CA . THR A 1 170 ? -0.340 6.054 -15.122 1.00 96.94 170 THR A CA 1
ATOM 1323 C C . THR A 1 170 ? -1.792 5.728 -15.437 1.00 96.94 170 THR A C 1
ATOM 1325 O O . THR A 1 170 ? -2.665 6.060 -14.648 1.00 96.94 170 THR A O 1
ATOM 1328 N N . ASP A 1 171 ? -2.073 5.050 -16.544 1.00 96.75 171 ASP A N 1
ATOM 1329 C CA . ASP A 1 171 ? -3.432 4.646 -16.873 1.00 96.75 171 ASP A CA 1
ATOM 1330 C C . ASP A 1 171 ? -3.803 3.392 -16.076 1.00 96.75 171 ASP A C 1
ATOM 1332 O O . ASP A 1 171 ? -3.040 2.421 -16.005 1.00 96.75 171 ASP A O 1
ATOM 1336 N N . MET A 1 172 ? -4.989 3.416 -15.473 1.00 96.75 172 MET A N 1
ATOM 1337 C CA . MET A 1 172 ? -5.567 2.284 -14.760 1.00 96.75 172 MET A CA 1
ATOM 1338 C C . MET A 1 172 ? -7.022 2.076 -15.156 1.00 96.75 172 MET A C 1
ATOM 1340 O O . MET A 1 172 ? -7.685 2.978 -15.666 1.00 96.75 172 MET A O 1
ATOM 1344 N N . VAL A 1 173 ? -7.538 0.885 -14.874 1.00 97.44 173 VAL A N 1
ATOM 1345 C CA . VAL A 1 173 ? -8.957 0.569 -15.047 1.00 97.44 173 VAL A CA 1
ATOM 1346 C C . VAL A 1 173 ? -9.516 0.134 -13.705 1.00 97.44 173 VAL A C 1
ATOM 1348 O O . VAL A 1 173 ? -8.979 -0.786 -13.097 1.00 97.44 173 VAL A O 1
ATOM 1351 N N . VAL A 1 174 ? -10.592 0.773 -13.251 1.00 96.50 174 VAL A N 1
ATOM 1352 C CA . VAL A 1 174 ? -11.315 0.416 -12.023 1.00 96.50 174 VAL A CA 1
ATOM 1353 C C . VAL A 1 174 ? -12.765 0.145 -12.390 1.00 96.50 174 VAL A C 1
ATOM 1355 O O . VAL A 1 174 ? -13.450 1.010 -12.934 1.00 96.50 174 VAL A O 1
ATOM 1358 N N . ASN A 1 175 ? -13.240 -1.072 -12.129 1.00 95.12 175 ASN A N 1
ATOM 1359 C CA . ASN A 1 175 ? -14.599 -1.527 -12.436 1.00 95.12 175 ASN A CA 1
ATOM 1360 C C . ASN A 1 175 ? -15.004 -1.242 -13.896 1.00 95.12 175 ASN A C 1
ATOM 1362 O O . ASN A 1 175 ? -16.085 -0.723 -14.173 1.00 95.12 175 ASN A O 1
ATOM 1366 N N . GLY A 1 176 ? -14.087 -1.512 -14.831 1.00 94.62 176 GLY A N 1
ATOM 1367 C CA . GLY A 1 176 ? -14.277 -1.279 -16.267 1.00 94.62 176 GLY A CA 1
ATOM 1368 C C . GLY A 1 176 ? -14.155 0.181 -16.721 1.00 94.62 176 GLY A C 1
ATOM 1369 O O . GLY A 1 176 ? -14.262 0.448 -17.915 1.00 94.62 176 GLY A O 1
ATOM 1370 N N . LYS A 1 177 ? -13.910 1.134 -15.813 1.00 96.00 177 LYS A N 1
ATOM 1371 C CA . LYS A 1 177 ? -13.746 2.558 -16.141 1.00 96.00 177 LYS A CA 1
ATOM 1372 C C . LYS A 1 177 ? -12.276 2.952 -16.129 1.00 96.00 177 LYS A C 1
ATOM 1374 O O . LYS A 1 177 ? -11.572 2.684 -15.159 1.00 96.00 177 LYS A O 1
ATOM 1379 N N . ALA A 1 178 ? -11.826 3.618 -17.189 1.00 96.56 178 ALA A N 1
ATOM 1380 C CA . ALA A 1 178 ? -10.479 4.170 -17.251 1.00 96.56 178 ALA A CA 1
ATOM 1381 C C . ALA A 1 178 ? -10.323 5.339 -16.265 1.00 96.56 178 ALA A C 1
ATOM 1383 O O . ALA A 1 178 ? -11.185 6.216 -16.180 1.00 96.56 178 ALA A O 1
ATOM 1384 N N . GLN A 1 179 ? -9.217 5.345 -15.532 1.00 96.12 179 GLN A N 1
ATOM 1385 C CA . GLN A 1 179 ? -8.825 6.378 -14.578 1.00 96.12 179 GLN A CA 1
ATOM 1386 C C . GLN A 1 179 ? -7.308 6.587 -14.641 1.00 96.12 179 GLN A C 1
ATOM 1388 O O . GLN A 1 179 ? -6.583 5.782 -15.227 1.00 96.12 179 GLN A O 1
ATOM 1393 N N . LYS A 1 180 ? -6.820 7.670 -14.030 1.00 95.88 180 LYS A N 1
ATOM 1394 C CA . LYS A 1 180 ? -5.401 8.029 -14.057 1.00 95.88 180 LYS A CA 1
ATOM 1395 C C . LYS A 1 180 ? -4.807 8.071 -12.656 1.00 95.88 180 LYS A C 1
ATOM 1397 O O . LYS A 1 180 ? -5.366 8.678 -11.749 1.00 95.88 180 LYS A O 1
ATOM 1402 N N . LEU A 1 181 ? -3.655 7.436 -12.511 1.00 95.25 181 LEU A N 1
ATOM 1403 C CA . LEU A 1 181 ? -2.797 7.481 -11.344 1.00 95.25 181 LEU A CA 1
ATOM 1404 C C . LEU A 1 181 ? -1.952 8.747 -11.359 1.00 95.25 181 LEU A C 1
ATOM 1406 O O . LEU A 1 181 ? -1.493 9.214 -12.400 1.00 95.25 181 LEU A O 1
ATOM 1410 N N . GLU A 1 182 ? -1.645 9.232 -10.168 1.00 92.75 182 GLU A N 1
ATOM 1411 C CA . GLU A 1 182 ? -0.713 10.344 -9.989 1.00 92.75 182 GLU A CA 1
ATOM 1412 C C . GLU A 1 182 ? 0.747 9.896 -10.140 1.00 92.75 182 GLU A C 1
ATOM 1414 O O . GLU A 1 182 ? 1.613 10.702 -10.469 1.00 92.75 182 GLU A O 1
ATOM 1419 N N . ALA A 1 183 ? 1.029 8.607 -9.925 1.00 93.94 183 ALA A N 1
ATOM 1420 C CA . ALA A 1 183 ? 2.351 8.028 -10.114 1.00 93.94 183 ALA A CA 1
ATOM 1421 C C . ALA A 1 183 ? 2.250 6.569 -10.583 1.00 93.94 183 ALA A C 1
ATOM 1423 O O . ALA A 1 183 ? 1.424 5.799 -10.091 1.00 93.94 183 ALA A O 1
ATOM 1424 N N . ALA A 1 184 ? 3.092 6.198 -11.550 1.00 96.44 184 ALA A N 1
ATOM 1425 C CA . ALA A 1 184 ? 3.058 4.880 -12.171 1.00 96.44 184 ALA A CA 1
ATOM 1426 C C . ALA A 1 184 ? 3.622 3.787 -11.238 1.00 96.44 184 ALA A C 1
ATOM 1428 O O . ALA A 1 184 ? 4.643 4.022 -10.580 1.00 96.44 184 ALA A O 1
ATOM 1429 N N . PRO A 1 185 ? 3.027 2.579 -11.213 1.00 96.56 185 PRO A N 1
ATOM 1430 C CA . PRO A 1 185 ? 3.622 1.414 -10.571 1.00 96.56 185 PRO A CA 1
ATOM 1431 C C . PRO A 1 185 ? 4.987 1.080 -11.174 1.00 96.56 185 PRO A C 1
ATOM 1433 O O . PRO A 1 185 ? 5.214 1.278 -12.370 1.00 96.56 185 PRO A O 1
ATOM 1436 N N . PHE A 1 186 ? 5.890 0.525 -10.375 1.00 95.69 186 PHE A N 1
ATOM 1437 C CA . PHE A 1 186 ? 7.231 0.158 -10.829 1.00 95.69 186 PHE A CA 1
ATOM 1438 C C . PHE A 1 186 ? 7.715 -1.133 -10.175 1.00 95.69 186 PHE A C 1
ATOM 1440 O O . PHE A 1 186 ? 7.118 -1.630 -9.225 1.00 95.69 186 PHE A O 1
ATOM 1447 N N . ILE A 1 187 ? 8.807 -1.682 -10.700 1.00 94.19 187 ILE A N 1
ATOM 1448 C CA . ILE A 1 187 ? 9.490 -2.836 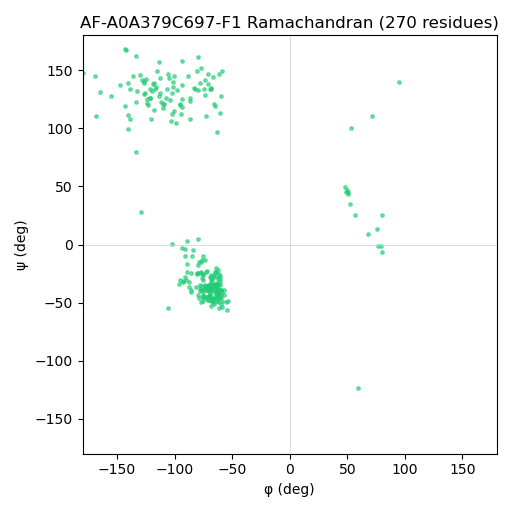-10.119 1.00 94.19 187 ILE A CA 1
ATOM 1449 C C . ILE A 1 187 ? 10.850 -2.361 -9.605 1.00 94.19 187 ILE A C 1
ATOM 1451 O O . ILE A 1 187 ? 11.571 -1.683 -10.335 1.00 94.19 187 ILE A O 1
ATOM 1455 N N . SER A 1 188 ? 11.179 -2.696 -8.358 1.00 92.38 188 SER A N 1
ATOM 1456 C CA . SER A 1 188 ? 12.493 -2.469 -7.740 1.00 92.38 188 SER A CA 1
ATOM 1457 C C . SER A 1 188 ? 12.849 -3.673 -6.888 1.00 92.38 188 SER A C 1
ATOM 1459 O O . SER A 1 188 ? 11.975 -4.220 -6.221 1.00 92.38 188 SER A O 1
ATOM 1461 N N . ASP A 1 189 ? 14.109 -4.103 -6.930 1.00 88.38 189 ASP A N 1
ATOM 1462 C CA . ASP A 1 189 ? 14.624 -5.208 -6.105 1.00 88.38 189 ASP A CA 1
ATOM 1463 C C . ASP A 1 189 ? 13.793 -6.494 -6.213 1.00 88.38 189 ASP A C 1
ATOM 1465 O O . ASP A 1 189 ? 13.624 -7.235 -5.252 1.00 88.38 189 ASP A O 1
ATOM 1469 N N . ASN A 1 190 ? 13.252 -6.757 -7.408 1.00 89.56 190 ASN A N 1
ATOM 1470 C CA . ASN A 1 190 ? 12.369 -7.889 -7.698 1.00 89.56 190 ASN A CA 1
ATOM 1471 C C . ASN A 1 190 ? 10.974 -7.826 -7.027 1.00 89.56 190 ASN A C 1
ATOM 1473 O O . ASN A 1 190 ? 10.198 -8.777 -7.131 1.00 89.56 190 ASN A O 1
ATOM 1477 N N . PHE A 1 191 ? 10.616 -6.695 -6.410 1.00 91.81 191 PHE A N 1
ATOM 1478 C CA . PHE A 1 191 ? 9.287 -6.408 -5.871 1.00 91.81 191 PHE A CA 1
ATOM 1479 C C . PHE A 1 191 ? 8.527 -5.425 -6.752 1.00 91.81 191 PHE A C 1
ATOM 1481 O O . PHE A 1 191 ? 9.086 -4.485 -7.316 1.00 91.81 191 PHE A O 1
ATOM 1488 N N . SER A 1 192 ? 7.218 -5.640 -6.861 1.00 93.25 192 SER A N 1
ATOM 1489 C CA . SER A 1 192 ? 6.319 -4.724 -7.559 1.00 93.25 192 SER A CA 1
ATOM 1490 C C . SER A 1 192 ? 5.712 -3.735 -6.576 1.00 93.25 192 SER A C 1
ATOM 1492 O O . SER A 1 192 ? 5.003 -4.116 -5.646 1.00 93.25 192 SER A O 1
ATOM 1494 N N . TYR A 1 193 ? 6.003 -2.466 -6.812 1.00 95.19 193 TYR A N 1
ATOM 1495 C CA . TYR A 1 193 ? 5.601 -1.329 -6.008 1.00 95.19 193 TYR A CA 1
ATOM 1496 C C . TYR A 1 193 ? 4.418 -0.640 -6.665 1.00 95.19 193 TYR A C 1
ATOM 1498 O O . TYR A 1 193 ? 4.526 -0.098 -7.769 1.00 95.19 193 TYR A O 1
ATOM 1506 N N . LEU A 1 194 ? 3.276 -0.665 -5.983 1.00 96.12 194 LEU A N 1
ATOM 1507 C CA . LEU A 1 194 ? 2.045 -0.049 -6.466 1.00 96.12 194 LEU A CA 1
ATOM 1508 C C . LEU A 1 194 ? 1.639 1.112 -5.535 1.00 96.12 194 LEU A C 1
ATOM 1510 O O . LEU A 1 194 ? 1.941 1.056 -4.336 1.00 96.12 194 LEU A O 1
ATOM 1514 N N . PRO A 1 195 ? 0.973 2.165 -6.053 1.00 95.75 195 PRO A N 1
ATOM 1515 C CA . PRO A 1 195 ? 0.514 3.293 -5.244 1.00 95.75 195 PRO A CA 1
ATOM 1516 C C . PRO A 1 195 ? -0.466 2.838 -4.157 1.00 95.75 195 PRO A C 1
ATOM 1518 O O . PRO A 1 195 ? -1.588 2.420 -4.450 1.00 95.75 195 PRO A O 1
ATOM 1521 N N . LEU A 1 196 ? -0.054 2.947 -2.893 1.00 95.19 196 LEU A N 1
ATOM 1522 C CA . LEU A 1 196 ? -0.795 2.391 -1.758 1.00 95.19 196 LEU A CA 1
ATOM 1523 C C . LEU A 1 196 ? -2.202 2.985 -1.649 1.00 95.19 196 LEU A C 1
ATOM 1525 O O . LEU A 1 196 ? -3.170 2.249 -1.457 1.00 95.19 196 LEU A O 1
ATOM 1529 N N . ARG A 1 197 ? -2.310 4.315 -1.786 1.00 95.31 197 ARG A N 1
ATOM 1530 C CA . ARG A 1 197 ? -3.558 5.045 -1.538 1.00 95.31 197 ARG A CA 1
ATOM 1531 C C . ARG A 1 197 ? -4.692 4.568 -2.438 1.00 95.31 197 ARG A C 1
ATOM 1533 O O . ARG A 1 197 ? -5.751 4.207 -1.943 1.00 95.31 197 ARG A O 1
ATOM 1540 N N . VAL A 1 198 ? -4.435 4.521 -3.741 1.00 95.06 198 VAL A N 1
ATOM 1541 C CA . VAL A 1 198 ? -5.445 4.188 -4.750 1.00 95.06 198 VAL A CA 1
ATOM 1542 C C . VAL A 1 198 ? -5.974 2.770 -4.551 1.00 95.06 198 VAL A C 1
ATOM 1544 O O . VAL A 1 198 ? -7.179 2.552 -4.568 1.00 95.06 198 VAL A O 1
ATOM 1547 N N . ILE A 1 199 ? -5.093 1.805 -4.286 1.00 95.38 199 ILE A N 1
ATOM 1548 C CA . ILE A 1 199 ? -5.502 0.416 -4.040 1.00 95.38 199 ILE A CA 1
ATOM 1549 C C . ILE A 1 199 ? -6.383 0.329 -2.789 1.00 95.38 199 ILE A C 1
ATOM 1551 O O . ILE A 1 199 ? -7.415 -0.347 -2.793 1.00 95.38 199 ILE A O 1
ATOM 1555 N N . CYS A 1 200 ? -5.983 1.029 -1.724 1.00 95.44 200 CYS A N 1
ATOM 1556 C CA . CYS A 1 200 ? -6.710 1.052 -0.463 1.00 95.44 200 CYS A CA 1
ATOM 1557 C C . CYS A 1 200 ? -8.107 1.660 -0.607 1.00 95.44 200 CYS A C 1
ATOM 1559 O O . CYS A 1 200 ? -9.074 1.052 -0.152 1.00 95.44 200 CYS A O 1
ATOM 1561 N N . GLU A 1 201 ? -8.213 2.824 -1.243 1.00 93.94 201 GLU A N 1
ATOM 1562 C CA . GLU A 1 201 ? -9.462 3.584 -1.347 1.00 93.94 201 GLU A CA 1
ATOM 1563 C C . GLU A 1 201 ? -10.428 2.955 -2.366 1.00 93.94 201 GLU A C 1
ATOM 1565 O O . GLU A 1 201 ? -11.603 2.745 -2.056 1.00 93.94 201 GLU A O 1
ATOM 1570 N N . GLU A 1 202 ? -9.940 2.564 -3.546 1.00 93.94 202 GLU A N 1
ATOM 1571 C CA . GLU A 1 202 ? -10.802 2.071 -4.627 1.00 93.94 202 GLU A CA 1
ATOM 1572 C C . GLU A 1 202 ? -11.209 0.604 -4.432 1.00 93.94 202 GLU A C 1
ATOM 1574 O O . GLU A 1 202 ? -12.384 0.251 -4.600 1.00 93.94 202 GLU A O 1
ATOM 1579 N N . ILE A 1 203 ? -10.265 -0.264 -4.040 1.00 94.50 203 ILE A N 1
ATOM 1580 C CA . ILE A 1 203 ? -10.485 -1.719 -3.993 1.00 94.50 203 ILE A CA 1
ATOM 1581 C C . ILE A 1 203 ? -10.650 -2.232 -2.575 1.00 94.50 203 ILE A C 1
ATOM 1583 O O . ILE A 1 203 ? -11.648 -2.894 -2.287 1.00 94.50 203 ILE A O 1
ATOM 1587 N N . LEU A 1 204 ? -9.698 -1.951 -1.684 1.00 93.88 204 LEU A N 1
ATOM 1588 C CA . LEU A 1 204 ? -9.683 -2.604 -0.373 1.00 93.88 204 LEU A CA 1
ATOM 1589 C C . LEU A 1 204 ? -10.721 -2.027 0.600 1.00 93.88 204 LEU A C 1
ATOM 1591 O O . LEU A 1 204 ? -11.161 -2.752 1.495 1.00 93.88 204 LEU A O 1
ATOM 1595 N N . GLY A 1 205 ? -11.140 -0.774 0.399 1.00 92.00 205 GLY A N 1
ATOM 1596 C CA . GLY A 1 205 ? -12.101 -0.068 1.248 1.00 92.00 205 GLY A CA 1
ATOM 1597 C C . GLY A 1 205 ? -11.490 0.503 2.532 1.00 92.00 205 GLY A C 1
ATOM 1598 O O . GLY A 1 205 ? -12.202 0.673 3.521 1.00 92.00 205 GLY A O 1
ATOM 1599 N N . TYR A 1 206 ? -10.186 0.780 2.536 1.00 94.44 206 TYR A N 1
ATOM 1600 C CA . TYR A 1 206 ? -9.501 1.399 3.669 1.00 94.44 206 TYR A CA 1
ATOM 1601 C C . TYR A 1 206 ? -9.431 2.914 3.505 1.00 94.44 206 TYR A C 1
ATOM 1603 O O . TYR A 1 206 ? -9.079 3.422 2.440 1.00 94.44 206 TYR A O 1
ATOM 1611 N N . LYS A 1 207 ? -9.684 3.640 4.596 1.00 94.31 207 LYS A N 1
ATOM 1612 C CA . LYS A 1 207 ? -9.289 5.047 4.695 1.00 94.31 207 LYS A CA 1
ATOM 1613 C C . LYS A 1 207 ? -7.781 5.111 4.922 1.00 94.31 207 LYS A C 1
ATOM 1615 O O . LYS A 1 207 ? -7.277 4.403 5.788 1.00 94.31 207 LYS A O 1
ATOM 1620 N N . VAL A 1 208 ? -7.100 5.977 4.174 1.00 94.94 208 VAL A N 1
ATOM 1621 C CA . VAL A 1 208 ? -5.642 6.129 4.220 1.00 94.94 208 VAL A CA 1
ATOM 1622 C C . VAL A 1 208 ? -5.269 7.461 4.856 1.00 94.94 208 VAL A C 1
ATOM 1624 O O . VAL A 1 208 ? -5.561 8.531 4.306 1.00 94.94 208 VAL A O 1
ATOM 1627 N N . GLU A 1 209 ? -4.576 7.394 5.984 1.00 95.38 209 GLU A N 1
ATOM 1628 C CA . GLU A 1 209 ? -4.045 8.549 6.703 1.00 95.38 209 GLU A CA 1
ATOM 1629 C C . GLU A 1 209 ? -2.517 8.487 6.763 1.00 95.38 209 GLU A C 1
ATOM 1631 O O . GLU A 1 209 ? -1.931 7.421 6.935 1.00 95.38 209 GLU A O 1
ATOM 1636 N N . TRP A 1 210 ? -1.869 9.636 6.575 1.00 94.69 210 TRP A N 1
ATOM 1637 C CA . TRP A 1 210 ? -0.417 9.767 6.648 1.00 94.69 210 TRP A CA 1
ATOM 1638 C C . TRP A 1 210 ? -0.043 10.564 7.892 1.00 94.69 210 TRP A C 1
ATOM 1640 O O . TRP A 1 210 ? -0.432 11.726 8.014 1.00 94.69 210 TRP A O 1
ATOM 1650 N N . LYS A 1 211 ? 0.747 9.964 8.782 1.00 94.38 211 LYS A N 1
ATOM 1651 C CA . LYS A 1 211 ? 1.368 10.648 9.916 1.00 94.38 211 LYS A CA 1
ATOM 1652 C C . LYS A 1 211 ? 2.808 10.989 9.573 1.00 94.38 211 LYS A C 1
ATOM 1654 O O . LYS A 1 211 ? 3.686 10.130 9.581 1.00 94.38 211 LYS A O 1
ATOM 1659 N N . ALA A 1 212 ? 3.046 12.265 9.281 1.00 90.12 212 ALA A N 1
ATOM 1660 C CA . ALA A 1 212 ? 4.363 12.749 8.879 1.00 90.12 212 ALA A CA 1
ATOM 1661 C C . ALA A 1 212 ? 5.412 12.630 9.998 1.00 90.12 212 ALA A C 1
ATOM 1663 O O . ALA A 1 212 ? 6.561 12.311 9.710 1.00 90.12 212 ALA A O 1
ATOM 1664 N N . GLU A 1 213 ? 5.010 12.840 11.256 1.00 89.94 213 GLU A N 1
ATOM 1665 C CA . GLU A 1 213 ? 5.898 12.790 12.427 1.00 89.94 213 GLU A CA 1
ATOM 1666 C C . GLU A 1 213 ? 6.524 11.405 12.627 1.00 89.94 213 GLU A C 1
ATOM 1668 O O . GLU A 1 213 ? 7.715 11.293 12.900 1.00 89.94 213 GLU A O 1
ATOM 1673 N N . THR A 1 214 ? 5.728 10.348 12.448 1.00 89.62 214 THR A N 1
ATOM 1674 C CA . THR A 1 214 ? 6.145 8.951 12.643 1.00 89.62 214 THR A CA 1
ATOM 1675 C C . THR A 1 214 ? 6.430 8.216 11.335 1.00 89.62 214 THR A C 1
ATOM 1677 O O . THR A 1 214 ? 6.776 7.037 11.364 1.00 89.62 214 THR A O 1
ATOM 1680 N N . LYS A 1 215 ? 6.288 8.893 10.186 1.00 89.69 215 LYS A N 1
ATOM 1681 C CA . LYS A 1 215 ? 6.364 8.307 8.835 1.00 89.69 215 LYS A CA 1
ATOM 1682 C C . LYS A 1 215 ? 5.523 7.038 8.714 1.00 89.69 215 LYS A C 1
ATOM 1684 O O . LYS A 1 215 ? 5.980 5.994 8.246 1.00 89.69 215 LYS A O 1
ATOM 1689 N N . GLU A 1 216 ? 4.282 7.151 9.161 1.00 93.38 216 GLU A N 1
ATOM 1690 C CA . GLU A 1 216 ? 3.363 6.032 9.279 1.00 93.38 216 GLU A CA 1
ATOM 1691 C C . GLU A 1 216 ? 2.153 6.222 8.365 1.00 93.38 216 GLU A C 1
ATOM 1693 O O . GLU A 1 216 ? 1.526 7.283 8.328 1.00 93.38 216 GLU A O 1
ATOM 1698 N N . VAL A 1 217 ? 1.806 5.162 7.641 1.00 95.31 217 VAL A N 1
ATOM 1699 C CA . VAL A 1 217 ? 0.535 5.030 6.935 1.00 95.31 217 VAL A CA 1
ATOM 1700 C C . VAL A 1 217 ? -0.430 4.254 7.818 1.00 95.31 217 VAL A C 1
ATOM 1702 O O . VAL A 1 217 ? -0.182 3.090 8.128 1.00 95.31 217 VAL A O 1
ATOM 1705 N N . ILE A 1 218 ? -1.555 4.876 8.153 1.00 95.69 218 ILE A N 1
ATOM 1706 C CA . ILE A 1 218 ? -2.632 4.251 8.917 1.00 95.69 218 ILE A CA 1
ATOM 1707 C C . ILE A 1 218 ? -3.772 3.911 7.967 1.00 95.69 218 ILE A C 1
ATOM 1709 O O . ILE A 1 218 ? -4.305 4.777 7.267 1.00 95.69 218 ILE A O 1
ATOM 1713 N N . LEU A 1 219 ? -4.143 2.635 7.965 1.00 95.31 219 LEU A N 1
ATOM 1714 C CA . LEU A 1 219 ? -5.254 2.074 7.215 1.00 95.31 219 LEU A CA 1
ATOM 1715 C C . LEU A 1 219 ? -6.371 1.695 8.181 1.00 95.31 219 LEU A C 1
ATOM 1717 O O . LEU A 1 219 ? -6.176 0.882 9.083 1.00 95.31 219 LEU A O 1
ATOM 1721 N N . THR A 1 220 ? -7.552 2.275 7.986 1.00 94.19 220 THR A N 1
ATOM 1722 C CA . THR A 1 220 ? -8.718 2.027 8.848 1.00 94.19 220 THR A CA 1
ATOM 1723 C C . THR A 1 220 ? -9.891 1.535 8.014 1.00 94.19 220 THR A C 1
ATOM 1725 O O . THR A 1 220 ? -10.285 2.201 7.050 1.00 94.19 220 THR A O 1
ATOM 1728 N N . SER A 1 221 ? -10.465 0.385 8.373 1.00 89.62 221 SER A N 1
ATOM 1729 C CA . SER A 1 221 ? -11.702 -0.108 7.764 1.00 89.62 221 SER A CA 1
ATOM 1730 C C . SER A 1 221 ? -12.925 0.591 8.364 1.00 89.62 221 SER A C 1
ATOM 1732 O O . SER A 1 221 ? -12.880 1.198 9.435 1.00 89.62 221 SER A O 1
ATOM 1734 N N . GLN A 1 222 ? -14.059 0.531 7.668 1.00 80.19 222 GLN A N 1
ATOM 1735 C CA . GLN A 1 222 ? -15.320 1.011 8.241 1.00 80.19 222 GLN A CA 1
ATOM 1736 C C . GLN A 1 222 ? -15.819 0.110 9.383 1.00 80.19 222 GLN A C 1
ATOM 1738 O O . GLN A 1 222 ? -16.478 0.592 10.300 1.00 80.19 222 GLN A O 1
ATOM 1743 N N . GLU A 1 223 ? -15.474 -1.178 9.347 1.00 76.38 223 GLU A N 1
ATOM 1744 C CA . GLU A 1 223 ? -15.853 -2.159 10.367 1.00 76.38 223 GLU A CA 1
ATOM 1745 C C . GLU A 1 223 ? -15.130 -1.907 11.692 1.00 76.38 223 GLU A C 1
ATOM 1747 O O . GLU A 1 223 ? -15.784 -1.879 12.732 1.00 76.38 223 GLU A O 1
ATOM 1752 N N . SER A 1 224 ? -13.826 -1.600 11.661 1.00 73.69 224 SER A N 1
ATOM 1753 C CA . SER A 1 224 ? -13.057 -1.337 12.884 1.00 73.69 224 SER A CA 1
ATOM 1754 C C . SER A 1 224 ? -13.565 -0.098 13.625 1.00 73.69 224 SER A C 1
ATOM 1756 O O . SER A 1 224 ? -13.652 -0.099 14.846 1.00 73.69 224 SER A O 1
ATOM 1758 N N . LYS A 1 225 ? -14.011 0.939 12.902 1.00 72.62 225 LYS A N 1
ATOM 1759 C CA . LYS A 1 225 ? -14.655 2.110 13.524 1.00 72.62 225 LYS A CA 1
ATOM 1760 C C . LYS A 1 225 ? -15.956 1.759 14.233 1.00 72.62 225 LYS A C 1
ATOM 1762 O O . LYS A 1 225 ? -16.283 2.364 15.247 1.00 72.62 225 LYS A O 1
ATOM 1767 N N . LYS A 1 226 ? -16.731 0.822 13.683 1.00 71.50 226 LYS A N 1
ATOM 1768 C CA . LYS A 1 226 ? -17.990 0.384 14.293 1.00 71.50 226 LYS A CA 1
ATOM 1769 C C . LYS A 1 226 ? -17.727 -0.409 15.573 1.00 71.50 226 LYS A C 1
ATOM 1771 O O . LYS A 1 226 ? -18.494 -0.287 16.522 1.00 71.50 226 LYS A O 1
ATOM 1776 N N . GLU A 1 227 ? -16.643 -1.175 15.594 1.00 72.81 227 GLU A N 1
ATOM 1777 C CA . GLU A 1 227 ? -16.200 -1.953 16.748 1.00 72.81 227 GLU A CA 1
ATOM 1778 C C . GLU A 1 227 ? -15.643 -1.055 17.865 1.00 72.81 227 GLU A C 1
ATOM 1780 O O . GLU A 1 227 ? -16.116 -1.158 18.991 1.00 72.81 227 GLU A O 1
ATOM 1785 N N . GLU A 1 228 ? -14.797 -0.066 17.545 1.00 72.75 228 GLU A N 1
ATOM 1786 C CA . GLU A 1 228 ? -14.328 0.950 18.511 1.00 72.75 228 GLU A CA 1
ATOM 1787 C C . GLU A 1 228 ? -15.483 1.762 19.124 1.00 72.75 228 GLU A C 1
ATOM 1789 O O . GLU A 1 228 ? -15.474 2.102 20.307 1.00 72.75 228 GLU A O 1
ATOM 1794 N N . VAL A 1 229 ? -16.496 2.104 18.319 1.00 77.75 229 VAL A N 1
ATOM 1795 C CA . VAL A 1 229 ? -17.690 2.809 18.812 1.00 77.75 229 VAL A CA 1
ATOM 1796 C C . VAL A 1 229 ? -18.525 1.896 19.705 1.00 77.75 229 VAL A C 1
ATOM 1798 O O . VAL A 1 229 ? -19.047 2.362 20.714 1.00 77.75 229 VAL A O 1
ATOM 1801 N N . LYS A 1 230 ? -18.642 0.608 19.369 1.00 76.88 230 LYS A N 1
ATOM 1802 C CA . LYS A 1 230 ? -19.346 -0.368 20.204 1.00 76.88 230 LYS A CA 1
ATOM 1803 C C . LYS A 1 230 ? -18.647 -0.537 21.554 1.00 76.88 230 LYS A C 1
ATOM 1805 O O . LYS A 1 230 ? -19.327 -0.463 22.569 1.00 76.88 230 LYS A O 1
ATOM 1810 N N . GLU A 1 231 ? -17.326 -0.684 21.559 1.00 76.69 231 GLU A N 1
ATOM 1811 C CA . GLU A 1 231 ? -16.516 -0.820 22.776 1.00 76.69 231 GLU A CA 1
ATOM 1812 C C . GLU A 1 231 ? -16.656 0.412 23.682 1.00 76.69 231 GLU A C 1
ATOM 1814 O O . GLU A 1 231 ? -16.981 0.277 24.858 1.00 76.69 231 GLU A O 1
ATOM 1819 N N . LYS A 1 232 ? -16.570 1.626 23.119 1.00 77.81 232 LYS A N 1
ATOM 1820 C CA . LYS A 1 232 ? -16.795 2.872 23.879 1.00 77.81 232 LYS A CA 1
ATOM 1821 C C . LYS A 1 232 ? -18.221 3.024 24.406 1.00 77.81 232 LYS A C 1
ATOM 1823 O O . LYS A 1 232 ? -18.423 3.628 25.457 1.00 77.81 232 LYS A O 1
ATOM 1828 N N . ILE A 1 233 ? -19.226 2.542 23.672 1.00 79.44 233 ILE A N 1
ATOM 1829 C CA . ILE A 1 233 ? -20.618 2.540 24.146 1.00 79.44 233 ILE A CA 1
ATOM 1830 C C . ILE A 1 233 ? -20.782 1.536 25.286 1.00 79.44 233 ILE A C 1
ATOM 1832 O O . ILE A 1 233 ? -21.493 1.831 26.241 1.00 79.44 233 ILE A O 1
ATOM 1836 N N . GLU A 1 234 ? -20.140 0.374 25.194 1.00 82.44 234 GLU A N 1
ATOM 1837 C CA . GLU A 1 234 ? -20.202 -0.676 26.207 1.00 82.44 234 GLU A CA 1
ATOM 1838 C C . GLU A 1 234 ? -19.540 -0.212 27.509 1.00 82.44 234 GLU A C 1
ATOM 1840 O O . GLU A 1 234 ? -20.217 -0.207 28.537 1.00 82.44 234 GLU A O 1
ATOM 1845 N N . GLU A 1 235 ? -18.325 0.343 27.439 1.00 81.75 235 GLU A N 1
ATOM 1846 C CA . GLU A 1 235 ? -17.615 0.964 28.571 1.00 81.75 235 GLU A CA 1
ATOM 1847 C C . GLU A 1 235 ? -18.461 2.067 29.229 1.00 81.75 235 GLU A C 1
ATOM 1849 O O . GLU A 1 235 ? -18.732 2.037 30.431 1.00 81.75 235 GLU A O 1
ATOM 1854 N N . LYS A 1 236 ? -19.002 2.993 28.426 1.00 82.06 236 LYS A N 1
ATOM 1855 C CA . LYS A 1 236 ? -19.857 4.075 28.934 1.00 82.06 236 LYS A CA 1
ATOM 1856 C C . LYS A 1 236 ? -21.192 3.579 29.497 1.00 82.06 236 LYS A C 1
ATOM 1858 O O . LYS A 1 236 ? -21.792 4.234 30.347 1.00 82.06 236 LYS A O 1
ATOM 1863 N N . SER A 1 237 ? -21.694 2.440 29.023 1.00 76.06 237 SER A N 1
ATOM 1864 C CA . SER A 1 237 ? -22.919 1.830 29.548 1.00 76.06 237 SER A CA 1
ATOM 1865 C C . SER A 1 237 ? -22.700 1.130 30.888 1.00 76.06 237 SER A C 1
ATOM 1867 O O . SER A 1 237 ? -23.647 1.038 31.670 1.00 76.06 237 SER A O 1
ATOM 1869 N N . GLU A 1 238 ? -21.492 0.630 31.156 1.00 81.94 238 GLU A N 1
ATOM 1870 C CA . GLU A 1 238 ? -21.128 0.056 32.453 1.00 81.94 238 GLU A CA 1
ATOM 1871 C C . GLU A 1 238 ? -20.930 1.149 33.502 1.00 81.94 238 GLU A C 1
ATOM 1873 O O . GLU A 1 238 ? -21.538 1.054 34.568 1.00 81.94 238 GLU A O 1
ATOM 1878 N N . GLU A 1 239 ? -20.234 2.234 33.150 1.00 81.94 239 GLU A N 1
ATOM 1879 C CA . GLU A 1 239 ? -20.075 3.426 34.001 1.00 81.94 239 GLU A CA 1
ATOM 1880 C C . GLU A 1 239 ? -21.449 3.967 34.456 1.00 81.94 239 GLU A C 1
ATOM 1882 O O . GLU A 1 239 ? -21.727 4.102 35.647 1.00 81.94 239 GLU A O 1
ATOM 1887 N N . LEU A 1 240 ? -22.396 4.129 33.520 1.00 80.75 240 LEU A N 1
ATOM 1888 C CA . LEU A 1 240 ? -23.753 4.600 33.831 1.00 80.75 240 LEU A CA 1
ATOM 1889 C C . LEU A 1 240 ? -24.582 3.626 34.690 1.00 80.75 240 LEU A C 1
ATOM 1891 O O . LEU A 1 240 ? -25.500 4.057 35.394 1.00 80.75 240 LEU A O 1
ATOM 1895 N N . LYS A 1 241 ? -24.322 2.313 34.625 1.00 82.25 241 LYS A N 1
ATOM 1896 C CA . LYS A 1 241 ? -25.001 1.328 35.491 1.00 82.25 241 LYS A CA 1
ATOM 1897 C C . LYS A 1 241 ? -24.484 1.410 36.921 1.00 82.25 241 LYS A C 1
ATOM 1899 O O . LYS A 1 241 ? -25.277 1.230 37.848 1.00 82.25 241 LYS A O 1
ATOM 1904 N N . GLU A 1 242 ? -23.191 1.663 37.088 1.00 83.31 242 GLU A N 1
ATOM 1905 C CA . GLU A 1 242 ? -22.562 1.835 38.394 1.00 83.31 242 GLU A CA 1
ATOM 1906 C C . GLU A 1 242 ? -23.068 3.120 39.068 1.00 83.31 242 GLU A C 1
ATOM 1908 O O . GLU A 1 242 ? -23.610 3.050 40.176 1.00 83.31 242 GLU A O 1
ATOM 1913 N N . ASP A 1 243 ? -23.089 4.239 38.336 1.00 84.69 243 ASP A N 1
ATOM 1914 C CA . ASP A 1 243 ? -23.667 5.514 38.790 1.00 84.69 243 ASP A CA 1
ATOM 1915 C C . ASP A 1 243 ? -25.149 5.378 39.188 1.00 84.69 243 ASP A C 1
ATOM 1917 O O . ASP A 1 243 ? -25.606 5.891 40.216 1.00 84.69 243 ASP A O 1
ATOM 1921 N N . ALA A 1 244 ? -25.940 4.658 38.383 1.00 77.31 244 ALA A N 1
ATOM 1922 C CA . ALA A 1 244 ? -27.359 4.441 38.658 1.00 77.31 244 ALA A CA 1
ATOM 1923 C C . ALA A 1 244 ? -27.598 3.559 39.894 1.00 77.31 244 ALA A C 1
ATOM 1925 O O . ALA A 1 244 ? -28.620 3.715 40.573 1.00 77.31 244 ALA A O 1
ATOM 1926 N N . LYS A 1 245 ? -26.687 2.626 40.185 1.00 83.88 245 LYS A N 1
ATOM 1927 C CA . LYS A 1 245 ? -26.734 1.796 41.392 1.00 83.88 245 LYS A CA 1
ATOM 1928 C C . LYS A 1 245 ? -26.412 2.635 42.628 1.00 83.88 245 LYS A C 1
ATOM 1930 O O . LYS A 1 245 ? -27.200 2.624 43.570 1.00 83.88 245 LYS A O 1
ATOM 1935 N N . GLU A 1 246 ? -25.350 3.436 42.579 1.00 85.44 246 GLU A N 1
ATOM 1936 C CA . GLU A 1 246 ? -24.972 4.330 43.679 1.00 85.44 246 GLU A CA 1
ATOM 1937 C C . GLU A 1 246 ? -26.088 5.339 44.008 1.00 85.44 246 GLU A C 1
ATOM 1939 O O . GLU A 1 246 ? -26.399 5.595 45.175 1.00 85.44 246 GLU A O 1
ATOM 1944 N N . LEU A 1 247 ? -26.760 5.881 42.986 1.00 78.62 247 LEU A N 1
ATOM 1945 C CA . LEU A 1 247 ? -27.912 6.766 43.178 1.00 78.62 247 LEU A CA 1
ATOM 1946 C C . LEU A 1 247 ? -29.106 6.057 43.827 1.00 78.62 247 LEU A C 1
ATOM 1948 O O . LEU A 1 247 ? -29.768 6.651 44.681 1.00 78.62 247 LEU A O 1
ATOM 1952 N N . LYS A 1 248 ? -29.395 4.805 43.451 1.00 80.38 248 LYS A N 1
ATOM 1953 C CA . LYS A 1 248 ? -30.471 4.022 44.081 1.00 80.38 248 LYS A CA 1
ATOM 1954 C C . LYS A 1 248 ? -30.188 3.759 45.554 1.00 80.38 248 LYS A C 1
ATOM 1956 O O . LYS A 1 248 ? -31.100 3.920 46.364 1.00 80.38 248 LYS A O 1
ATOM 1961 N N . ASP A 1 249 ? -28.947 3.427 45.894 1.00 85.94 249 ASP A N 1
ATOM 1962 C CA . ASP A 1 249 ? -28.541 3.160 47.274 1.00 85.94 249 ASP A CA 1
ATOM 1963 C C . ASP A 1 249 ? -28.679 4.429 48.141 1.00 85.94 249 ASP A C 1
ATOM 1965 O O . ASP A 1 249 ? -29.324 4.394 49.191 1.00 85.94 249 ASP A O 1
ATOM 1969 N N . LYS A 1 250 ? -28.232 5.594 47.643 1.00 84.25 250 LYS A N 1
ATOM 1970 C CA . LYS A 1 250 ? -28.408 6.899 48.324 1.00 84.25 250 LYS A CA 1
ATOM 1971 C C . LYS A 1 250 ? -29.875 7.312 48.493 1.00 84.25 250 LYS A C 1
ATOM 1973 O O . LYS A 1 250 ? -30.230 7.988 49.461 1.00 84.25 250 LYS A O 1
ATOM 1978 N N . VAL A 1 251 ? -30.741 6.970 47.536 1.00 82.19 251 VAL A N 1
ATOM 1979 C CA . VAL A 1 251 ? -32.185 7.253 47.628 1.00 82.19 251 VAL A CA 1
ATOM 1980 C C . VAL A 1 251 ? -32.856 6.335 48.649 1.00 82.19 251 VAL A C 1
ATOM 1982 O O . VAL A 1 251 ? -33.714 6.802 49.398 1.00 82.19 251 VAL A O 1
ATOM 1985 N N . ALA A 1 252 ? -32.463 5.061 48.709 1.00 80.62 252 ALA A N 1
ATOM 1986 C CA . ALA A 1 252 ? -32.982 4.110 49.687 1.00 80.62 252 ALA A CA 1
ATOM 1987 C C . ALA A 1 252 ? -32.616 4.511 51.125 1.00 80.62 252 ALA A C 1
ATOM 1989 O O . ALA A 1 252 ? -33.486 4.487 51.995 1.00 80.62 252 ALA A O 1
ATOM 1990 N N . GLU A 1 253 ? -31.378 4.958 51.348 1.00 83.75 253 GLU A N 1
ATOM 1991 C CA . GLU A 1 253 ? -30.907 5.482 52.638 1.00 83.75 253 GLU A CA 1
ATOM 1992 C C . GLU A 1 253 ? -31.744 6.690 53.087 1.00 83.75 253 GLU A C 1
ATOM 1994 O O . GLU A 1 253 ? -32.398 6.648 54.129 1.00 83.75 253 GLU A O 1
ATOM 1999 N N . LYS A 1 254 ? -31.865 7.718 52.232 1.00 79.00 254 LYS A N 1
ATOM 2000 C CA . LYS A 1 254 ? -32.675 8.911 52.541 1.00 79.00 254 LYS A CA 1
ATOM 2001 C C . LYS A 1 254 ? -34.153 8.602 52.773 1.00 79.00 254 LYS A C 1
ATOM 2003 O O . LYS A 1 254 ? -34.806 9.286 53.562 1.00 79.00 254 LYS A O 1
ATOM 2008 N N . ALA A 1 255 ? -34.709 7.623 52.061 1.00 75.69 255 ALA A N 1
ATOM 2009 C CA . ALA A 1 255 ? -36.091 7.196 52.258 1.00 75.69 255 ALA A CA 1
ATOM 2010 C C . ALA A 1 255 ? -36.277 6.466 53.599 1.00 75.69 255 ALA A C 1
ATOM 2012 O O . ALA A 1 255 ? -37.317 6.640 54.237 1.00 75.69 255 ALA A O 1
ATOM 2013 N N . GLY A 1 256 ? -35.275 5.691 54.029 1.00 79.44 256 GLY A N 1
ATOM 2014 C CA . GLY A 1 256 ? -35.207 5.085 55.359 1.00 79.44 256 GLY A CA 1
ATOM 2015 C C . GLY A 1 256 ? -35.185 6.144 56.459 1.00 79.44 256 GLY A C 1
ATOM 2016 O O . GLY A 1 256 ? -36.097 6.172 57.285 1.00 79.44 256 GLY A O 1
ATOM 2017 N N . ASP A 1 257 ? -34.244 7.089 56.378 1.00 81.06 257 ASP A N 1
ATOM 2018 C CA . ASP A 1 257 ? -34.109 8.196 57.338 1.00 81.06 257 ASP A CA 1
ATOM 2019 C C . ASP A 1 257 ? -35.392 9.033 57.455 1.00 81.06 257 ASP A C 1
ATOM 2021 O O . ASP A 1 257 ? -35.776 9.500 58.530 1.00 81.06 257 ASP A O 1
ATOM 2025 N N . ALA A 1 258 ? -36.069 9.267 56.326 1.00 78.44 258 ALA A N 1
ATOM 2026 C CA . ALA A 1 258 ? -37.321 10.011 56.301 1.00 78.44 258 ALA A CA 1
ATOM 2027 C C . ALA A 1 258 ? -38.461 9.236 56.974 1.00 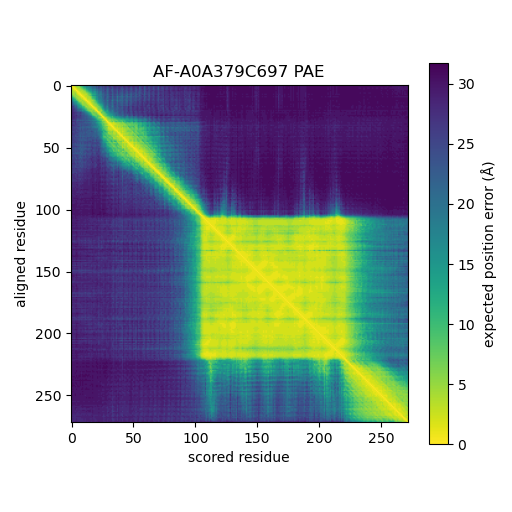78.44 258 ALA A C 1
ATOM 2029 O O . ALA A 1 258 ? -39.268 9.841 57.680 1.00 78.44 258 ALA A O 1
ATOM 2030 N N . LYS A 1 259 ? -38.531 7.915 56.773 1.00 81.06 259 LYS A N 1
ATOM 2031 C CA . LYS A 1 259 ? -39.519 7.049 57.428 1.00 81.06 259 LYS A CA 1
ATOM 2032 C C . LYS A 1 259 ? -39.330 7.030 58.940 1.00 81.06 259 LYS A C 1
ATOM 2034 O O . LYS A 1 259 ? -40.309 7.215 59.657 1.00 81.06 259 LYS A O 1
ATOM 2039 N N . GLU A 1 260 ? -38.092 6.883 59.398 1.00 81.44 260 GLU A N 1
ATOM 2040 C CA . GLU A 1 260 ? -37.752 6.857 60.823 1.00 81.44 260 GLU A CA 1
ATOM 2041 C C . GLU A 1 260 ? -38.133 8.178 61.510 1.00 81.44 260 GLU A C 1
ATOM 2043 O O . GLU A 1 260 ? -38.859 8.182 62.504 1.00 81.44 260 GLU A O 1
ATOM 2048 N N . LYS A 1 261 ? -37.796 9.322 60.896 1.00 79.75 261 LYS A N 1
ATOM 2049 C CA . LYS A 1 261 ? -38.208 10.653 61.389 1.00 79.75 261 LYS A CA 1
ATOM 2050 C C . LYS A 1 261 ? -39.722 10.867 61.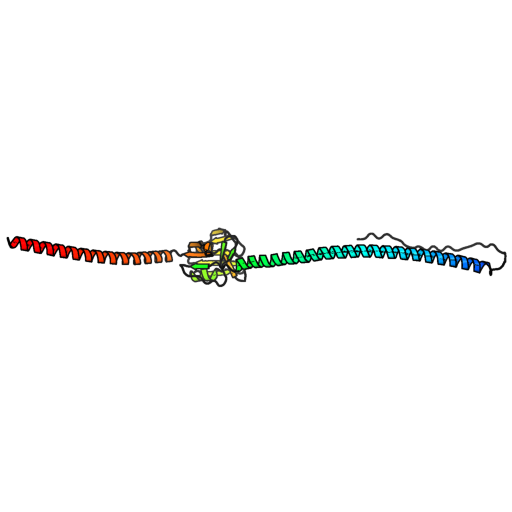412 1.00 79.75 261 LYS A C 1
ATOM 2052 O O . LYS A 1 261 ? -40.216 11.680 62.196 1.00 79.75 261 LYS A O 1
ATOM 2057 N N . ILE A 1 262 ? -40.471 10.220 60.519 1.00 79.00 262 ILE A N 1
ATOM 2058 C CA . ILE A 1 262 ? -41.938 10.289 60.515 1.00 79.00 262 ILE A CA 1
ATOM 2059 C C . ILE A 1 262 ? -42.507 9.434 61.651 1.00 79.00 262 ILE A C 1
ATOM 2061 O O . ILE A 1 262 ? -43.395 9.906 62.359 1.00 79.00 262 ILE A O 1
ATOM 2065 N N . GLU A 1 263 ? -42.002 8.216 61.853 1.00 79.00 263 GLU A N 1
ATOM 2066 C CA . GLU A 1 263 ? -42.431 7.339 62.951 1.00 79.00 263 GLU A CA 1
ATOM 2067 C C . GLU A 1 263 ? -42.163 7.956 64.324 1.00 79.00 263 GLU A C 1
ATOM 2069 O O . GLU A 1 263 ? -43.048 7.942 65.183 1.00 79.00 263 GLU A O 1
ATOM 2074 N N . GLU A 1 264 ? -40.998 8.575 64.509 1.00 80.38 264 GLU A N 1
ATOM 2075 C CA . GLU A 1 264 ? -40.644 9.275 65.744 1.00 80.38 264 GLU A CA 1
ATOM 2076 C C . GLU A 1 264 ? -41.643 10.407 66.051 1.00 80.38 264 GLU A C 1
ATOM 2078 O O . GLU A 1 264 ? -42.247 10.439 67.125 1.00 80.38 264 GLU A O 1
ATOM 2083 N N . LYS A 1 265 ? -41.948 11.258 65.060 1.00 78.50 265 LYS A N 1
ATOM 2084 C CA . LYS A 1 265 ? -42.942 12.341 65.198 1.00 78.50 265 LYS A CA 1
ATOM 2085 C C . LYS A 1 265 ? -44.365 11.843 65.452 1.00 78.50 265 LYS A C 1
ATOM 2087 O O . LYS A 1 265 ? -45.132 12.494 66.163 1.00 78.50 265 LYS A O 1
ATOM 2092 N N . VAL A 1 266 ? -44.759 10.722 64.848 1.00 79.44 266 VAL A N 1
ATOM 2093 C CA . VAL A 1 266 ? -46.086 10.124 65.071 1.00 79.44 266 VAL A CA 1
ATOM 2094 C C . VAL A 1 266 ? -46.205 9.599 66.501 1.00 79.44 266 VAL A C 1
ATOM 2096 O O . VAL A 1 266 ? -47.252 9.773 67.128 1.00 79.44 266 VAL A O 1
ATOM 2099 N N . ASN A 1 267 ? -45.143 8.992 67.028 1.00 77.25 267 ASN A N 1
ATOM 2100 C CA . ASN A 1 267 ? -45.117 8.478 68.393 1.00 77.25 267 ASN A CA 1
ATOM 2101 C C . ASN A 1 267 ? -45.108 9.608 69.433 1.00 77.25 267 ASN A C 1
ATOM 2103 O O . ASN A 1 267 ? -45.864 9.533 70.400 1.00 77.25 267 ASN A O 1
ATOM 2107 N N . GLU A 1 268 ? -44.359 10.690 69.202 1.00 76.06 268 GLU A N 1
ATOM 2108 C CA . GLU A 1 268 ? -44.394 11.884 70.061 1.00 76.06 268 GLU A CA 1
ATOM 2109 C C . GLU A 1 268 ? -45.788 12.527 70.134 1.00 76.06 268 GLU A C 1
ATOM 2111 O O . GLU A 1 268 ? -46.222 12.953 71.203 1.00 76.06 268 GLU A O 1
ATOM 2116 N N . ASN A 1 269 ? -46.521 12.570 69.017 1.00 70.94 269 ASN A N 1
ATOM 2117 C CA . ASN A 1 269 ? -47.877 13.127 68.982 1.00 70.94 269 ASN A CA 1
ATOM 2118 C C . ASN A 1 269 ? -48.933 12.236 69.651 1.00 70.94 269 ASN A C 1
ATOM 2120 O O . ASN A 1 269 ? -49.966 12.752 70.060 1.00 70.94 269 ASN A O 1
ATOM 2124 N N . LYS A 1 270 ? -48.708 10.922 69.766 1.00 71.31 270 LYS A N 1
ATOM 2125 C CA . LYS A 1 270 ? -49.605 10.012 70.505 1.00 71.31 270 LYS A CA 1
ATOM 2126 C C . LYS A 1 270 ? -49.400 10.058 72.022 1.00 71.31 270 LYS A C 1
ATOM 2128 O O . LYS A 1 270 ? -50.249 9.557 72.751 1.00 71.31 270 LYS A O 1
ATOM 2133 N N . ALA A 1 271 ? -48.270 10.592 72.481 1.00 69.25 271 ALA A N 1
ATOM 2134 C CA . ALA A 1 271 ? -47.904 10.667 73.894 1.00 69.25 271 ALA A CA 1
ATOM 2135 C C . ALA A 1 271 ? -48.313 11.992 74.575 1.00 69.25 271 ALA A C 1
ATOM 2137 O O . ALA A 1 271 ? -48.084 12.148 75.774 1.00 69.25 271 ALA A O 1
ATOM 2138 N N . LYS A 1 272 ? -48.894 12.934 73.823 1.00 61.09 272 LYS A N 1
ATOM 2139 C CA . LYS A 1 272 ? -49.488 14.188 74.311 1.00 61.09 272 LYS A CA 1
ATOM 2140 C C . LYS A 1 272 ? -51.006 14.086 74.337 1.00 61.09 272 LYS A C 1
ATOM 2142 O O . LYS A 1 272 ? -51.595 14.715 75.241 1.00 61.09 272 LYS A O 1
#

InterPro domains:
  IPR012854 Copper amine oxidase-like, N-terminal [PF07833] (111-219)
  IPR036582 Copper amine oxidase-like, N-terminal domain superfamily [G3DSA:3.30.457.10] (131-203)
  IPR036582 Copper amine oxidase-like, N-terminal domain superfamily [SSF55383] (130-214)

Organism: NCBI:txid33031

Mean predicted aligned error: 19.71 Å